Protein AF-A0A662UDZ6-F1 (afdb_monomer_lite)

Foldseek 3Di:
DAEPDLVLVLVLCVLVVNPVCNVVRDPPDDDDPVSVVSSVVVLVVVLVVCVDVVNLVVLLLVCLQVLVLQCVLLVVCCPDPLVVLLQLLLLLVLLQAFPDPDDPPPPPPQDPPVSLVSNLSSLVSVLVSLVVSVVYRDPSVSVSSSVSVNVPSVVLSVLSNLQSVVSDPPDPDDPPRDDDLLSSLVSLSSHDPLSNLVSNCVQLVHDSVVSVVLLVVLLVCCCPVVVDHSSDSCRVVSSSVSSCVVSVVPND

Radius of gyration: 21.38 Å; chains: 1; bounding box: 54×41×55 Å

pLDDT: mean 83.74, std 13.14, range [40.69, 98.06]

Sequence (252 aa):
MKFQSVEDKKYFLLELGRVDLLEKVTEEWEPGEELVELFIKRRKKLLQKLKDFRKSQIQKANWRRERWKYLRGIKRFHRSTAGKRFHRALGRFIATRTFRVGKAGERSRTLSTFEAAEVLKALTSAKTHAYIELEYYIPLNEELDYLLFLEELVPTVERVERWLISQTSLIPGNGEVKLEDDDFEFLIRLTETAALVKAFAEKSGKSVEEVERLWDKAKEIVRKEYRIDEDDPDFYRLVVGILKRMLKIEEE

Secondary structure (DSSP, 8-state):
-B-SSHHHHHHHHHHHT-GGGGGG--SS----HHHHHHHHHHHHHHHHHH--HHHHHHHHHHHHH-HHHHHGGGHHHHHSHHHHHHHHHHHHHHHHS--S---TT---PPPPHHHHHHHHHHHHHHHHHHHHHTTB---HHHHHHHHHHHHHHHHHHHHHHHHHHHHSTT-TT-------HHHHHHHHHHS-HHHHHHHHHHHHT--HHHHHHHHHHHHHHIIIII---TTSTTHHHHHHHHHHHHHT----

Structure (mmCIF, N/CA/C/O backbone):
data_AF-A0A662UDZ6-F1
#
_entry.id   AF-A0A662UDZ6-F1
#
loop_
_atom_site.group_PDB
_atom_site.id
_atom_site.type_symbol
_atom_site.label_atom_id
_atom_site.label_alt_id
_atom_site.label_comp_id
_atom_site.label_asym_id
_atom_site.label_entity_id
_atom_site.label_seq_id
_atom_site.pdbx_PDB_ins_code
_atom_site.Cartn_x
_atom_site.Cartn_y
_atom_site.Cartn_z
_atom_site.occupancy
_atom_site.B_iso_or_equiv
_atom_site.auth_seq_id
_atom_site.auth_comp_id
_atom_site.auth_asym_id
_atom_site.auth_atom_id
_atom_site.pdbx_PDB_model_num
ATOM 1 N N . MET A 1 1 ? 20.032 0.928 -13.242 1.00 88.81 1 MET A N 1
ATOM 2 C CA . MET A 1 1 ? 18.763 0.180 -13.389 1.00 88.81 1 MET A CA 1
ATOM 3 C C . MET A 1 1 ? 19.026 -1.251 -12.972 1.00 88.81 1 MET A C 1
ATOM 5 O O . MET A 1 1 ? 20.083 -1.755 -13.318 1.00 88.81 1 MET A O 1
ATOM 9 N N . LYS A 1 2 ? 18.132 -1.868 -12.201 1.00 91.00 2 LYS A N 1
ATOM 10 C CA . LYS A 1 2 ? 18.246 -3.263 -11.752 1.00 91.00 2 LYS A CA 1
ATOM 11 C C . LYS A 1 2 ? 17.314 -4.146 -12.576 1.00 91.00 2 LYS A C 1
ATOM 13 O O . LYS A 1 2 ? 16.230 -3.706 -12.937 1.00 91.00 2 LYS A O 1
ATOM 18 N N . PHE A 1 3 ? 17.690 -5.392 -12.828 1.00 92.06 3 PHE A N 1
ATOM 19 C CA . PHE A 1 3 ? 16.854 -6.356 -13.551 1.00 92.06 3 PHE A CA 1
ATOM 20 C C . PHE A 1 3 ? 16.528 -7.532 -12.632 1.00 92.06 3 PHE A C 1
ATOM 22 O O . PHE A 1 3 ? 17.390 -7.973 -11.873 1.00 92.06 3 PHE A O 1
ATOM 29 N N . GLN A 1 4 ? 15.286 -8.019 -12.649 1.00 88.06 4 GLN A N 1
ATOM 30 C CA . GLN A 1 4 ? 14.882 -9.167 -11.833 1.00 88.06 4 GLN A CA 1
ATOM 31 C C . GLN A 1 4 ? 15.127 -10.495 -12.552 1.00 88.06 4 GLN A C 1
ATOM 33 O O . GLN A 1 4 ? 15.203 -11.531 -11.892 1.00 88.06 4 GLN A O 1
ATOM 38 N N . SER A 1 5 ? 15.224 -10.473 -13.882 1.00 92.00 5 SER A N 1
ATOM 39 C CA . SER A 1 5 ? 15.382 -11.667 -14.707 1.00 92.00 5 SER A CA 1
ATOM 40 C C . SER A 1 5 ? 16.117 -11.385 -16.024 1.00 92.00 5 SER A C 1
ATOM 42 O O . SER A 1 5 ? 16.253 -10.239 -16.456 1.00 92.00 5 SER A O 1
ATOM 44 N N . VAL A 1 6 ? 16.560 -12.453 -16.696 1.00 93.88 6 VAL A N 1
ATOM 45 C CA . VAL A 1 6 ? 17.053 -12.399 -18.087 1.00 93.88 6 VAL A CA 1
ATOM 46 C C . VAL A 1 6 ? 15.960 -11.905 -19.042 1.00 93.88 6 VAL A C 1
ATOM 48 O O . VAL A 1 6 ? 16.250 -11.210 -20.014 1.00 93.88 6 V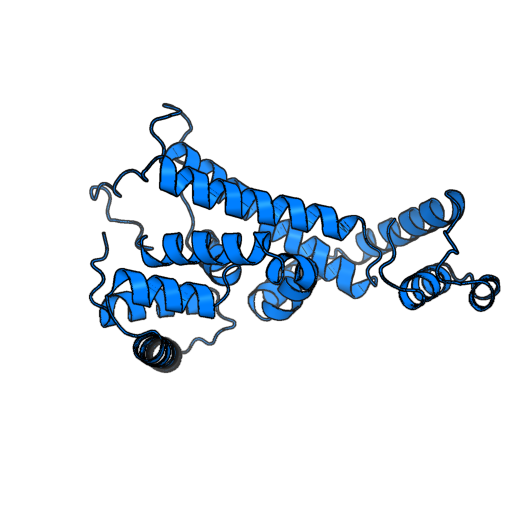AL A O 1
ATOM 51 N N . GLU A 1 7 ? 14.700 -12.225 -18.753 1.00 93.62 7 GLU A N 1
ATOM 52 C CA . GLU A 1 7 ? 13.545 -11.775 -19.530 1.00 93.62 7 GLU A CA 1
ATOM 53 C C . GLU A 1 7 ? 13.419 -10.242 -19.499 1.00 93.62 7 GLU A C 1
ATOM 55 O O . GLU A 1 7 ? 13.269 -9.611 -20.543 1.00 93.62 7 GLU A O 1
ATOM 60 N N . ASP A 1 8 ? 13.585 -9.622 -18.326 1.00 92.38 8 ASP A N 1
ATOM 61 C CA . ASP A 1 8 ? 13.553 -8.161 -18.160 1.00 92.38 8 ASP A CA 1
ATOM 62 C C . ASP A 1 8 ? 14.634 -7.480 -19.004 1.00 92.38 8 ASP A C 1
ATOM 64 O O . ASP A 1 8 ? 14.383 -6.469 -19.661 1.00 92.38 8 ASP A O 1
ATOM 68 N N . LYS A 1 9 ? 15.840 -8.064 -19.021 1.00 94.69 9 LYS A N 1
ATOM 69 C CA . LYS A 1 9 ? 16.974 -7.588 -19.828 1.00 94.69 9 LYS A CA 1
ATOM 70 C C . LYS A 1 9 ? 16.640 -7.650 -21.324 1.00 94.69 9 LYS A C 1
ATOM 72 O O . LYS A 1 9 ? 16.927 -6.709 -22.065 1.00 94.69 9 LYS A O 1
ATOM 77 N N . LYS A 1 10 ? 15.972 -8.718 -21.773 1.00 94.00 10 LYS A N 1
ATOM 78 C CA . LYS A 1 10 ? 15.492 -8.850 -23.159 1.00 94.00 10 LYS A CA 1
ATOM 79 C C . LYS A 1 10 ? 14.397 -7.835 -23.485 1.00 94.00 10 LYS A C 1
ATOM 81 O O . LYS A 1 10 ? 14.477 -7.189 -24.527 1.00 94.00 10 LYS A O 1
ATOM 86 N N . TYR A 1 11 ? 13.416 -7.636 -22.603 1.00 92.56 11 TYR A N 1
ATOM 87 C CA . TYR A 1 11 ? 12.378 -6.621 -22.800 1.00 92.56 11 TYR A CA 1
ATOM 88 C C . TYR A 1 11 ? 12.958 -5.207 -22.873 1.00 92.56 11 TYR A C 1
ATOM 90 O O . TYR A 1 11 ? 12.584 -4.446 -23.761 1.00 92.56 11 TYR A O 1
ATOM 98 N N . PHE A 1 12 ? 13.929 -4.884 -22.020 1.00 94.56 12 PHE A N 1
ATOM 99 C CA . PHE A 1 12 ? 14.667 -3.624 -22.079 1.00 94.56 12 PHE A CA 1
ATOM 100 C C . PHE A 1 12 ? 15.307 -3.389 -23.457 1.00 94.56 12 PHE A C 1
ATOM 102 O O . PHE A 1 12 ? 15.163 -2.312 -24.042 1.00 94.56 12 PHE A O 1
ATOM 109 N N . LEU A 1 13 ? 15.964 -4.409 -24.019 1.00 94.88 13 LEU A N 1
ATOM 110 C CA . LEU A 1 13 ? 16.555 -4.325 -25.358 1.00 94.88 13 LEU A CA 1
ATOM 111 C C . LEU A 1 13 ? 15.501 -4.211 -26.464 1.00 94.88 13 LEU A C 1
ATOM 113 O O . LEU A 1 13 ? 15.690 -3.433 -27.402 1.00 94.88 13 LEU A O 1
ATOM 117 N N . LEU A 1 14 ? 14.381 -4.928 -26.350 1.00 93.00 14 LEU A N 1
ATOM 118 C CA . LEU A 1 14 ? 13.251 -4.807 -27.274 1.00 93.00 14 LEU A CA 1
ATOM 119 C C . LEU A 1 14 ? 12.667 -3.390 -27.264 1.00 93.00 14 LEU A C 1
ATOM 121 O O . LEU A 1 14 ? 12.453 -2.811 -28.329 1.00 93.00 14 LEU A O 1
ATOM 125 N N . GLU A 1 15 ? 12.481 -2.788 -26.086 1.00 91.31 15 GLU A N 1
ATOM 126 C CA . GLU A 1 15 ? 12.007 -1.404 -25.954 1.00 91.31 15 GLU A CA 1
ATOM 127 C C . GLU A 1 15 ? 12.978 -0.395 -26.585 1.00 91.31 15 GLU A C 1
ATOM 129 O O . GLU A 1 15 ? 12.553 0.620 -27.147 1.00 91.31 15 GLU A O 1
ATOM 134 N N . LEU A 1 16 ? 14.280 -0.684 -26.551 1.00 92.56 16 LEU A N 1
ATOM 135 C CA . LEU A 1 16 ? 15.304 0.099 -27.240 1.00 92.56 16 LEU A CA 1
ATOM 136 C C . LEU A 1 16 ? 15.370 -0.160 -28.751 1.00 92.56 16 LEU A C 1
ATOM 138 O O . LEU A 1 16 ? 15.948 0.656 -29.468 1.00 92.56 16 LEU A O 1
ATOM 142 N N . GLY A 1 17 ? 14.757 -1.233 -29.255 1.00 93.12 17 GLY A N 1
ATOM 143 C CA . GLY A 1 17 ? 14.906 -1.685 -30.642 1.00 93.12 17 GLY A CA 1
ATOM 144 C C . GLY A 1 17 ? 16.254 -2.360 -30.923 1.00 93.12 17 GLY A C 1
ATOM 145 O O . GLY A 1 17 ? 16.664 -2.443 -32.077 1.00 93.12 17 GLY A O 1
ATOM 146 N N . ARG A 1 18 ? 16.954 -2.832 -29.885 1.00 94.94 18 ARG A N 1
ATOM 147 C CA . ARG A 1 18 ? 18.265 -3.499 -29.962 1.00 94.94 18 ARG A CA 1
ATOM 148 C C . ARG A 1 18 ? 18.120 -5.016 -30.053 1.00 94.94 18 ARG A C 1
ATOM 150 O O . ARG A 1 18 ? 18.611 -5.765 -29.210 1.00 94.94 18 ARG A O 1
ATOM 157 N N . VAL A 1 19 ? 17.411 -5.461 -31.091 1.00 96.00 19 VAL A N 1
ATOM 158 C CA . VAL A 1 19 ? 17.160 -6.889 -31.370 1.00 96.00 19 VAL A CA 1
ATOM 159 C C . VAL A 1 19 ? 18.475 -7.647 -31.607 1.00 96.00 19 VAL A C 1
ATOM 161 O O . VAL A 1 19 ? 18.597 -8.810 -31.238 1.00 96.00 19 VAL A O 1
ATOM 164 N N . ASP A 1 20 ? 19.490 -6.949 -32.125 1.00 96.75 20 ASP A N 1
ATOM 165 C CA . ASP A 1 20 ? 20.851 -7.439 -32.374 1.00 96.75 20 ASP A CA 1
ATOM 166 C C . ASP A 1 20 ? 21.590 -7.930 -31.118 1.00 96.75 20 ASP A C 1
ATOM 168 O O . ASP A 1 20 ? 22.571 -8.669 -31.217 1.00 96.75 20 ASP A O 1
ATOM 172 N N . LEU A 1 21 ? 21.141 -7.516 -29.932 1.00 95.56 21 LEU A N 1
ATOM 173 C CA . LEU A 1 21 ? 21.766 -7.870 -28.660 1.00 95.56 21 LEU A CA 1
ATOM 174 C C . LEU A 1 21 ? 21.037 -8.995 -27.912 1.00 95.56 21 LEU A C 1
ATOM 176 O O . LEU A 1 21 ? 21.570 -9.484 -26.920 1.00 95.56 21 LEU A O 1
ATOM 180 N N . LEU A 1 22 ? 19.857 -9.435 -28.367 1.00 95.38 22 LEU A N 1
ATOM 181 C CA . LEU A 1 22 ? 19.000 -10.357 -27.604 1.00 95.38 22 LEU A CA 1
ATOM 182 C C . LEU A 1 22 ? 19.636 -11.724 -27.347 1.00 95.38 22 LEU A C 1
ATOM 184 O O . LEU A 1 22 ? 19.473 -12.278 -26.261 1.00 95.38 22 LEU A O 1
ATOM 188 N N . GLU A 1 23 ? 20.371 -12.255 -28.322 1.00 95.62 23 GLU A N 1
ATOM 189 C CA . GLU A 1 23 ? 21.043 -13.556 -28.205 1.00 95.62 23 GLU A CA 1
ATOM 190 C C . GLU A 1 23 ? 22.234 -13.520 -27.237 1.00 95.62 23 GLU A C 1
ATOM 192 O O . GLU A 1 23 ? 22.664 -14.557 -26.743 1.00 95.62 23 GLU A O 1
ATOM 197 N N . LYS A 1 24 ? 22.752 -12.323 -26.935 1.00 94.56 24 LYS A N 1
ATOM 198 C CA . LYS A 1 24 ? 23.907 -12.119 -26.049 1.00 94.56 24 LYS A CA 1
ATOM 199 C C . LYS A 1 24 ? 23.511 -11.928 -24.584 1.00 94.56 24 LYS A C 1
ATOM 201 O O . LYS A 1 24 ? 24.389 -11.812 -23.733 1.00 94.56 24 LYS A O 1
ATOM 206 N N . VAL A 1 25 ? 22.213 -11.851 -24.285 1.00 96.12 25 VAL A N 1
ATOM 207 C CA . VAL A 1 25 ? 21.729 -11.608 -22.924 1.00 96.12 25 VAL A CA 1
ATOM 208 C C . VAL A 1 25 ? 21.826 -12.883 -22.096 1.00 96.12 25 VAL A C 1
ATOM 210 O O . VAL A 1 25 ? 21.121 -13.861 -22.346 1.00 96.12 25 VAL A O 1
ATOM 213 N N . THR A 1 26 ? 22.651 -12.826 -21.058 1.00 96.38 26 THR A N 1
ATOM 214 C CA . THR A 1 26 ? 22.788 -13.853 -20.021 1.00 96.38 26 THR A CA 1
ATOM 215 C C . THR A 1 26 ? 22.410 -13.281 -18.651 1.00 96.38 26 THR A C 1
ATOM 217 O O . THR A 1 26 ? 22.058 -12.105 -18.528 1.00 96.38 26 THR A O 1
ATOM 220 N N . GLU A 1 27 ? 22.476 -14.102 -17.600 1.00 93.75 27 GLU A N 1
ATOM 221 C CA . GLU A 1 27 ? 22.262 -13.638 -16.221 1.00 93.75 27 GLU A CA 1
ATOM 222 C C . GLU A 1 27 ? 23.274 -12.560 -15.804 1.00 93.75 27 GLU A C 1
ATOM 224 O O . GLU A 1 27 ? 22.894 -11.606 -15.129 1.00 93.75 27 GLU A O 1
ATOM 229 N N . GLU A 1 28 ? 24.520 -12.655 -16.276 1.00 95.69 28 GLU A N 1
ATOM 230 C CA . GLU A 1 28 ? 25.624 -11.734 -15.958 1.00 95.69 28 GLU A CA 1
ATOM 231 C C . GLU A 1 28 ? 25.678 -10.501 -16.871 1.00 95.69 28 GLU A C 1
ATOM 233 O O . GLU A 1 28 ? 26.400 -9.547 -16.591 1.00 95.69 28 GLU A O 1
ATOM 238 N N . TRP A 1 29 ? 24.930 -10.505 -17.977 1.00 96.38 29 TRP A N 1
ATOM 239 C CA . TRP A 1 29 ? 24.932 -9.391 -18.919 1.00 96.38 29 TRP A CA 1
ATOM 240 C C . TRP A 1 29 ? 24.340 -8.135 -18.276 1.00 96.38 29 TRP A C 1
ATOM 242 O O . TRP A 1 29 ? 23.196 -8.162 -17.834 1.00 96.38 29 TRP A O 1
ATOM 252 N N . GLU A 1 30 ? 25.060 -7.018 -18.284 1.00 95.06 30 GLU A N 1
ATOM 253 C CA . GLU A 1 30 ? 24.553 -5.725 -17.818 1.00 95.06 30 GLU A CA 1
ATOM 254 C C . GLU A 1 30 ? 24.617 -4.692 -18.954 1.00 95.06 30 GLU A C 1
ATOM 256 O O . GLU A 1 30 ? 25.598 -4.660 -19.708 1.00 95.06 30 GLU A O 1
ATOM 261 N N . PRO A 1 31 ? 23.587 -3.840 -19.120 1.00 94.50 31 PRO A N 1
ATOM 262 C CA . PRO A 1 31 ? 23.624 -2.793 -20.127 1.00 94.50 31 PRO A CA 1
ATOM 263 C C . PRO A 1 31 ? 24.676 -1.743 -19.759 1.00 94.50 31 PRO A C 1
ATOM 265 O O . PRO A 1 31 ? 24.742 -1.282 -18.621 1.00 94.50 31 PRO A O 1
ATOM 268 N N . GLY A 1 32 ? 25.459 -1.311 -20.749 1.00 95.00 32 GLY A N 1
ATOM 269 C CA . GLY A 1 32 ? 26.337 -0.153 -20.590 1.00 95.00 32 GLY A CA 1
ATOM 270 C C . GLY A 1 32 ? 25.548 1.123 -20.278 1.00 95.00 32 GLY A C 1
ATOM 271 O O . GLY A 1 32 ? 24.368 1.240 -20.623 1.00 95.00 32 GLY A O 1
ATOM 272 N N . GLU A 1 33 ? 26.217 2.097 -19.660 1.00 94.19 33 GLU A N 1
ATOM 273 C CA . GLU A 1 33 ? 25.619 3.370 -19.231 1.00 94.19 33 GLU A CA 1
ATOM 274 C C . GLU A 1 33 ? 24.880 4.083 -20.375 1.00 94.19 33 GLU A C 1
ATOM 276 O O . GLU A 1 33 ? 23.727 4.479 -20.213 1.00 94.19 33 GLU A O 1
ATOM 281 N N . GLU A 1 34 ? 25.464 4.106 -21.575 1.00 94.75 34 GLU A N 1
ATOM 282 C CA . GLU A 1 34 ? 24.856 4.700 -22.773 1.00 94.75 34 GLU A CA 1
ATOM 283 C C . GLU A 1 34 ? 23.489 4.091 -23.135 1.00 94.75 34 GLU A C 1
ATOM 285 O O . GLU A 1 34 ? 22.558 4.805 -23.519 1.00 94.75 34 GLU A O 1
ATOM 290 N N . LEU A 1 35 ? 23.333 2.766 -23.005 1.00 93.88 35 LEU A N 1
ATOM 291 C CA . LEU A 1 35 ? 22.062 2.090 -23.289 1.00 93.88 35 LEU A CA 1
ATOM 292 C C . LEU A 1 35 ? 21.005 2.464 -22.251 1.00 93.88 35 LEU A C 1
ATOM 294 O O . LEU A 1 35 ? 19.844 2.687 -22.603 1.00 93.88 35 LEU A O 1
ATOM 298 N N . VAL A 1 36 ? 21.404 2.555 -20.980 1.00 92.75 36 VAL A N 1
ATOM 299 C CA . VAL A 1 36 ? 20.521 2.956 -19.880 1.00 92.75 36 VAL A CA 1
ATOM 300 C C . VAL A 1 36 ? 20.074 4.408 -20.054 1.00 92.75 36 VAL A C 1
ATOM 302 O O . VAL A 1 36 ? 18.883 4.700 -19.941 1.00 92.75 36 VAL A O 1
ATOM 305 N N . GLU A 1 37 ? 20.984 5.319 -20.394 1.00 91.75 37 GLU A N 1
ATOM 306 C CA . GLU A 1 37 ? 20.647 6.719 -20.659 1.00 91.75 37 GLU A CA 1
ATOM 307 C C . GLU A 1 37 ? 19.700 6.872 -21.851 1.00 91.75 37 GLU A C 1
ATOM 309 O O . GLU A 1 37 ? 18.694 7.591 -21.769 1.00 91.75 37 GLU A O 1
ATOM 314 N N . LEU A 1 38 ? 19.979 6.166 -22.953 1.00 91.94 38 LEU A N 1
ATOM 315 C CA . LEU A 1 38 ? 19.126 6.163 -24.138 1.00 91.94 38 LEU A CA 1
ATOM 316 C C . LEU A 1 38 ? 17.717 5.670 -23.800 1.00 91.94 38 LEU A C 1
ATOM 318 O O . LEU A 1 38 ? 16.726 6.279 -24.223 1.00 91.94 38 LEU A O 1
ATOM 322 N N . PHE A 1 39 ? 17.628 4.604 -23.004 1.00 93.00 39 PHE A N 1
ATOM 323 C CA . PHE A 1 39 ? 16.370 4.054 -22.524 1.00 93.00 39 PHE A CA 1
ATOM 324 C C . PHE A 1 39 ? 15.604 5.079 -21.692 1.00 93.00 39 PHE A C 1
ATOM 326 O O . PHE A 1 39 ? 14.475 5.425 -22.043 1.00 93.00 39 PHE A O 1
ATOM 333 N N . ILE A 1 40 ? 16.231 5.646 -20.656 1.00 89.12 40 ILE A N 1
ATOM 334 C CA . ILE A 1 40 ? 15.609 6.648 -19.779 1.00 89.12 40 ILE A CA 1
ATOM 335 C C . ILE A 1 40 ? 15.116 7.844 -20.600 1.00 89.12 40 ILE A C 1
ATOM 337 O O . ILE A 1 40 ? 13.995 8.322 -20.406 1.00 89.12 40 ILE A O 1
ATOM 341 N N . LYS A 1 41 ? 15.917 8.324 -21.557 1.00 90.25 41 LYS A N 1
ATOM 342 C CA . LYS A 1 41 ? 15.559 9.449 -22.430 1.00 90.25 41 LYS A CA 1
ATOM 343 C C . LYS A 1 41 ? 14.356 9.129 -23.317 1.00 90.25 41 LYS A C 1
ATOM 345 O O . LYS A 1 41 ? 13.455 9.963 -23.443 1.00 90.25 41 LYS A O 1
ATOM 350 N N . ARG A 1 42 ? 14.323 7.945 -23.939 1.00 88.94 42 ARG A N 1
ATOM 351 C CA . ARG A 1 42 ? 13.189 7.487 -24.761 1.00 88.94 42 ARG A CA 1
ATOM 352 C C . ARG A 1 42 ? 11.929 7.348 -23.910 1.00 88.94 42 ARG A C 1
ATOM 354 O O . ARG A 1 42 ? 10.867 7.830 -24.300 1.00 88.94 42 ARG A O 1
ATOM 361 N N . ARG A 1 43 ? 12.071 6.764 -22.724 1.00 86.69 43 ARG A N 1
ATOM 362 C CA . ARG A 1 43 ? 10.974 6.463 -21.810 1.00 86.69 43 ARG A CA 1
ATOM 363 C C . ARG A 1 43 ? 10.351 7.712 -21.199 1.00 86.69 43 ARG A C 1
ATOM 365 O O . ARG A 1 43 ? 9.139 7.875 -21.279 1.00 86.69 43 ARG A O 1
ATOM 372 N N . LYS A 1 44 ? 11.160 8.673 -20.737 1.00 86.25 44 LYS A N 1
ATOM 373 C CA . LYS A 1 44 ? 10.677 9.986 -20.264 1.00 86.25 44 LYS A CA 1
ATOM 374 C C . LYS A 1 44 ? 9.809 10.694 -21.306 1.00 86.25 44 LYS A C 1
ATOM 376 O O . LYS A 1 44 ? 8.753 11.218 -20.965 1.00 86.25 44 LYS A O 1
ATOM 381 N N . LYS A 1 45 ? 10.212 10.667 -22.583 1.00 86.19 45 LYS A N 1
ATOM 382 C CA . LYS A 1 45 ? 9.419 11.252 -23.680 1.00 86.19 45 LYS A CA 1
ATOM 383 C C . LYS A 1 45 ? 8.075 10.546 -23.871 1.00 86.19 45 LYS A C 1
ATOM 385 O O . LYS A 1 45 ? 7.086 11.209 -24.166 1.00 86.19 45 LYS A O 1
ATOM 390 N N . LEU A 1 46 ? 8.033 9.220 -23.739 1.00 83.19 46 LEU A N 1
ATOM 391 C CA . LEU A 1 46 ? 6.791 8.448 -23.842 1.00 83.19 46 LEU A CA 1
ATOM 392 C C . LEU A 1 46 ? 5.871 8.717 -22.651 1.00 83.19 46 LEU A C 1
ATOM 394 O O . LEU A 1 46 ? 4.704 9.033 -22.857 1.00 83.19 46 LEU A O 1
ATOM 398 N N . LEU A 1 47 ? 6.401 8.679 -21.427 1.00 79.31 47 LEU A N 1
ATOM 399 C CA . LEU A 1 47 ? 5.643 8.956 -20.207 1.00 79.31 47 LEU A CA 1
ATOM 400 C C . LEU A 1 47 ? 5.025 10.356 -20.224 1.00 79.31 47 LEU A C 1
ATOM 402 O O . LEU A 1 47 ? 3.843 10.497 -19.935 1.00 79.31 47 LEU A O 1
ATOM 406 N N . GLN A 1 48 ? 5.776 11.379 -20.643 1.00 78.19 48 GLN A N 1
ATOM 407 C CA . GLN A 1 48 ? 5.242 12.738 -20.795 1.00 78.19 48 GLN A CA 1
ATOM 408 C C . GLN A 1 48 ? 4.047 12.798 -21.754 1.00 78.19 48 GLN A C 1
ATOM 410 O O . GLN A 1 48 ? 3.090 13.516 -21.488 1.00 78.19 48 GLN A O 1
ATOM 415 N N . LYS A 1 49 ? 4.075 12.027 -22.848 1.00 77.38 49 LYS A N 1
ATOM 416 C CA . LYS A 1 49 ? 2.956 11.941 -23.801 1.00 77.38 49 LYS A CA 1
ATOM 417 C C . LYS A 1 49 ? 1.777 11.132 -23.259 1.00 77.38 49 LYS A C 1
ATOM 419 O O . LYS A 1 49 ? 0.638 11.400 -23.627 1.00 77.38 49 LYS A O 1
ATOM 424 N N . LEU A 1 50 ? 2.048 10.120 -22.437 1.00 72.44 50 LEU A N 1
ATOM 425 C CA . LEU A 1 50 ? 1.032 9.238 -21.861 1.00 72.44 50 LEU A CA 1
ATOM 426 C C . LEU A 1 50 ? 0.338 9.845 -20.638 1.00 72.44 50 LEU A C 1
ATOM 428 O O . LEU A 1 50 ? -0.811 9.490 -20.376 1.00 72.44 50 LEU A O 1
ATOM 432 N N . LYS A 1 51 ? 0.988 10.786 -19.941 1.00 66.94 51 LYS A N 1
ATOM 433 C CA . LYS A 1 51 ? 0.451 11.548 -18.802 1.00 66.94 51 LYS A CA 1
ATOM 434 C C . LYS A 1 51 ? -0.572 12.611 -19.236 1.00 66.94 51 LYS A C 1
ATOM 436 O O . LYS A 1 51 ? -0.505 13.773 -18.849 1.00 66.94 51 LYS A O 1
ATOM 441 N N . ASP A 1 52 ? -1.528 12.206 -20.060 1.00 77.69 52 ASP A N 1
ATOM 442 C CA . ASP A 1 52 ? -2.742 12.967 -20.332 1.00 77.69 52 ASP A CA 1
ATOM 443 C C . ASP A 1 52 ? -3.532 13.094 -19.020 1.00 77.69 52 ASP A C 1
ATOM 445 O O . ASP A 1 52 ? -3.790 12.089 -18.354 1.00 77.69 52 ASP A O 1
ATOM 449 N N . PHE A 1 53 ? -3.909 14.319 -18.637 1.00 72.44 53 PHE A N 1
ATOM 450 C CA . PHE A 1 53 ? -4.663 14.591 -17.411 1.00 72.44 53 PHE A CA 1
ATOM 451 C C . PHE A 1 53 ? -5.901 13.698 -17.298 1.00 72.44 53 PHE A C 1
ATOM 453 O O . PHE A 1 53 ? -6.158 13.127 -16.240 1.00 72.44 53 PHE A O 1
ATOM 460 N N . ARG A 1 54 ? -6.640 13.502 -18.398 1.00 74.00 54 ARG A N 1
ATOM 461 C CA . ARG A 1 54 ? -7.855 12.681 -18.387 1.00 74.00 54 ARG A CA 1
ATOM 462 C C . ARG A 1 54 ? -7.536 11.206 -18.155 1.00 74.00 54 ARG A C 1
ATOM 464 O O . ARG A 1 54 ? -8.262 10.540 -17.421 1.00 74.00 54 ARG A O 1
ATOM 471 N N . LYS A 1 55 ? -6.438 10.705 -18.729 1.00 67.06 55 LYS A N 1
ATOM 472 C CA . LYS A 1 55 ? -5.958 9.341 -18.471 1.00 67.06 55 LYS A CA 1
ATOM 473 C C . LYS A 1 55 ? -5.469 9.191 -17.039 1.00 67.06 55 LYS A C 1
ATOM 475 O O . LYS A 1 55 ? -5.861 8.230 -16.401 1.00 67.06 55 LYS A O 1
ATOM 480 N N . SER A 1 56 ? -4.728 10.163 -16.507 1.00 67.56 56 SER A N 1
ATOM 481 C CA . SER A 1 56 ? -4.309 10.179 -15.101 1.00 67.56 56 SER A CA 1
ATOM 482 C C . SER A 1 56 ? -5.517 10.117 -14.160 1.00 67.56 56 SER A C 1
ATOM 484 O O . SER A 1 56 ? -5.524 9.293 -13.256 1.00 67.56 56 SER A O 1
ATOM 486 N N . GLN A 1 57 ? -6.587 10.881 -14.413 1.00 74.12 57 GLN A N 1
ATOM 487 C CA . GLN A 1 57 ? -7.817 10.813 -13.609 1.00 74.12 57 GLN A CA 1
ATOM 488 C C . GLN A 1 57 ? -8.533 9.457 -13.719 1.00 74.12 57 GLN A C 1
ATOM 490 O O . GLN A 1 57 ? -8.917 8.879 -12.705 1.00 74.12 57 GLN A O 1
ATOM 495 N N . ILE A 1 58 ? -8.678 8.910 -14.932 1.00 73.69 58 ILE A N 1
ATOM 496 C CA . ILE A 1 58 ? -9.279 7.579 -15.144 1.00 73.69 58 ILE A CA 1
ATOM 497 C C . ILE A 1 58 ? -8.451 6.496 -14.456 1.00 73.69 58 ILE A C 1
ATOM 499 O O . ILE A 1 58 ? -8.994 5.574 -13.865 1.00 73.69 58 ILE A O 1
ATOM 503 N N . GLN A 1 59 ? -7.133 6.605 -14.520 1.00 63.69 59 GLN A N 1
ATOM 504 C CA . GLN A 1 59 ? -6.213 5.607 -14.006 1.00 63.69 59 GLN A CA 1
ATOM 505 C C . GLN A 1 59 ? -6.056 5.732 -12.482 1.00 63.69 59 GLN A C 1
ATOM 507 O O . GLN A 1 59 ? -5.932 4.716 -11.813 1.00 63.69 59 GLN A O 1
ATOM 512 N N . LYS A 1 60 ? -6.224 6.932 -11.905 1.00 65.12 60 LYS A N 1
ATOM 513 C CA . LYS A 1 60 ? -6.473 7.136 -10.466 1.00 65.12 60 LYS A CA 1
ATOM 514 C C . LYS A 1 60 ? -7.786 6.498 -10.018 1.00 65.12 60 LYS A C 1
ATOM 516 O O . LYS A 1 60 ? -7.816 5.821 -8.996 1.00 65.12 60 LYS A O 1
ATOM 521 N N . ALA A 1 61 ? -8.861 6.657 -10.790 1.00 69.25 61 ALA A N 1
ATOM 522 C CA . ALA A 1 61 ? -10.111 5.956 -10.513 1.00 69.25 61 ALA A CA 1
ATOM 523 C C . ALA A 1 61 ? -9.917 4.432 -10.606 1.00 69.25 61 ALA A C 1
ATOM 525 O O . ALA A 1 61 ? -10.309 3.716 -9.693 1.00 69.25 61 ALA A O 1
ATOM 526 N N . ASN A 1 62 ? -9.227 3.932 -11.634 1.00 65.69 62 ASN A N 1
ATOM 527 C CA . ASN A 1 62 ? -8.894 2.512 -11.767 1.00 65.69 62 ASN A CA 1
ATOM 528 C C . ASN A 1 62 ? -7.980 2.021 -10.644 1.00 65.69 62 ASN A C 1
ATOM 530 O O . ASN A 1 62 ? -8.126 0.885 -10.222 1.00 65.69 62 ASN A O 1
ATOM 534 N N . TRP A 1 63 ? -7.085 2.857 -10.118 1.00 63.44 63 TRP A N 1
ATOM 535 C CA . TRP A 1 63 ? -6.295 2.532 -8.934 1.00 63.44 63 TRP A CA 1
ATOM 536 C C . TRP A 1 63 ? -7.178 2.275 -7.722 1.00 63.44 63 TRP A C 1
ATOM 538 O O . TRP A 1 63 ? -7.005 1.261 -7.042 1.00 63.44 63 TRP A O 1
ATOM 548 N N . ARG A 1 64 ? -8.165 3.152 -7.497 1.00 61.84 64 ARG A N 1
ATOM 549 C CA . ARG A 1 64 ? -9.143 2.974 -6.419 1.00 61.84 64 ARG A CA 1
ATOM 550 C C . ARG A 1 64 ? -9.857 1.630 -6.573 1.00 61.84 64 ARG A C 1
ATOM 552 O O . ARG A 1 64 ? -9.954 0.903 -5.592 1.00 61.84 64 ARG A O 1
ATOM 559 N N . ARG A 1 65 ? -10.243 1.259 -7.797 1.00 63.38 65 ARG A N 1
ATOM 560 C CA . ARG A 1 65 ? -10.942 -0.001 -8.117 1.00 63.38 65 ARG A CA 1
ATOM 561 C C . ARG A 1 65 ? -10.054 -1.247 -8.032 1.00 63.38 65 ARG A C 1
ATOM 563 O O . ARG A 1 65 ? -10.391 -2.250 -7.419 1.00 63.38 65 ARG A O 1
ATOM 570 N N . GLU A 1 66 ? -8.852 -1.189 -8.588 1.00 64.50 66 GLU A N 1
ATOM 571 C CA . GLU A 1 66 ? -8.016 -2.360 -8.864 1.00 64.50 66 GLU A CA 1
ATOM 572 C C . GLU A 1 66 ? -6.800 -2.456 -7.928 1.00 64.50 66 GLU A C 1
ATOM 574 O O . GLU A 1 66 ? -5.694 -2.813 -8.337 1.00 64.50 66 GLU A O 1
ATOM 579 N N . ARG A 1 67 ? -7.007 -2.175 -6.637 1.00 59.09 67 ARG A N 1
ATOM 580 C CA . ARG A 1 67 ? -6.012 -2.145 -5.544 1.00 59.09 67 ARG A CA 1
ATOM 581 C C . ARG A 1 67 ? -4.940 -3.241 -5.610 1.00 59.09 67 ARG A C 1
ATOM 583 O O . ARG A 1 67 ? -3.742 -2.969 -5.491 1.00 59.09 67 ARG A O 1
ATOM 590 N N . TRP A 1 68 ? -5.346 -4.500 -5.780 1.00 56.44 68 TRP A N 1
ATOM 591 C CA . TRP A 1 68 ? -4.417 -5.638 -5.820 1.00 56.44 68 TRP A CA 1
ATOM 592 C C . TRP A 1 68 ? -3.425 -5.522 -6.970 1.00 56.44 68 TRP A C 1
ATOM 594 O O . TRP A 1 68 ? -2.302 -6.005 -6.842 1.00 56.44 68 TRP A O 1
ATOM 604 N N . LYS A 1 69 ? -3.804 -4.858 -8.071 1.00 54.31 69 LYS A N 1
ATOM 605 C CA . LYS A 1 69 ? -2.928 -4.656 -9.220 1.00 54.31 69 LYS A CA 1
ATOM 606 C C . LYS A 1 69 ? -1.747 -3.755 -8.896 1.00 54.31 69 LYS A C 1
ATOM 608 O O . LYS A 1 69 ? -0.692 -3.993 -9.466 1.00 54.31 69 LYS A O 1
ATOM 613 N N . TYR A 1 70 ? -1.898 -2.828 -7.954 1.00 54.25 70 TYR A N 1
ATOM 614 C CA . TYR A 1 70 ? -0.861 -1.874 -7.556 1.00 54.25 70 TYR A CA 1
ATOM 615 C C . TYR A 1 70 ? -0.052 -2.355 -6.352 1.00 54.25 70 TYR A C 1
ATOM 617 O O . TYR A 1 70 ? 1.162 -2.174 -6.323 1.00 54.25 70 TYR A O 1
ATOM 625 N N . LEU A 1 71 ? -0.664 -3.123 -5.439 1.00 58.53 71 LEU A N 1
ATOM 626 C CA . LEU A 1 71 ? 0.092 -3.915 -4.456 1.00 58.53 71 LEU A CA 1
ATOM 627 C C . LEU A 1 71 ? 1.003 -4.958 -5.138 1.00 58.53 71 LEU A C 1
ATOM 629 O O . LEU A 1 71 ? 1.974 -5.413 -4.529 1.00 58.53 71 LEU A O 1
ATOM 633 N N . ARG A 1 72 ? 0.758 -5.317 -6.417 1.00 59.16 72 ARG A N 1
ATOM 634 C CA . ARG A 1 72 ? 1.737 -6.088 -7.211 1.00 59.16 72 ARG A CA 1
ATOM 635 C C . ARG A 1 72 ? 3.070 -5.350 -7.356 1.00 59.16 72 ARG A C 1
ATOM 637 O O . ARG A 1 72 ? 4.099 -6.015 -7.277 1.00 59.16 72 ARG A O 1
ATOM 644 N N . GLY A 1 73 ? 3.055 -4.023 -7.483 1.00 57.59 73 GLY A N 1
ATOM 645 C CA . GLY A 1 73 ? 4.256 -3.191 -7.616 1.00 57.59 73 GLY A CA 1
ATOM 646 C C . GLY A 1 73 ? 5.109 -3.110 -6.346 1.00 57.59 73 GLY A C 1
ATOM 647 O O . GLY A 1 73 ? 6.222 -2.626 -6.385 1.00 57.59 73 GLY A O 1
ATOM 648 N N . ILE A 1 74 ? 4.626 -3.597 -5.203 1.00 69.31 74 ILE A N 1
ATOM 649 C CA . ILE A 1 74 ? 5.432 -3.773 -3.981 1.00 69.31 74 ILE A CA 1
ATOM 650 C C . ILE A 1 74 ? 5.227 -5.181 -3.400 1.00 69.31 74 ILE A C 1
ATOM 652 O O . ILE A 1 74 ? 5.347 -5.429 -2.198 1.00 69.31 74 ILE A O 1
ATOM 656 N N . LYS A 1 75 ? 4.933 -6.162 -4.265 1.00 70.06 75 LYS A N 1
ATOM 657 C CA . LYS A 1 75 ? 4.608 -7.547 -3.877 1.00 70.06 75 LYS A CA 1
ATOM 658 C C . LYS A 1 75 ? 5.708 -8.196 -3.046 1.00 70.06 75 LYS A C 1
ATOM 660 O O . LYS A 1 75 ? 5.424 -8.950 -2.113 1.00 70.06 75 LYS A O 1
ATOM 665 N N . ARG A 1 76 ? 6.969 -7.913 -3.386 1.00 71.69 76 ARG A N 1
ATOM 666 C CA . ARG A 1 76 ? 8.139 -8.395 -2.638 1.00 71.69 76 ARG A CA 1
ATOM 667 C C . ARG A 1 76 ? 8.167 -7.795 -1.233 1.00 71.69 76 ARG A C 1
ATOM 669 O O . ARG A 1 76 ? 8.351 -8.536 -0.267 1.00 71.69 76 ARG A O 1
ATOM 676 N N . PHE A 1 77 ? 7.900 -6.494 -1.111 1.00 80.38 77 PHE A N 1
ATOM 677 C CA . PHE A 1 77 ? 7.807 -5.820 0.181 1.00 80.38 77 PHE A CA 1
ATOM 678 C C . PHE A 1 77 ? 6.720 -6.442 1.057 1.00 80.38 77 PHE A C 1
ATOM 680 O O . PHE A 1 77 ? 7.041 -6.855 2.168 1.00 80.38 77 PHE A O 1
ATOM 687 N N . HIS A 1 78 ? 5.494 -6.628 0.563 1.00 80.62 78 HIS A N 1
ATOM 688 C CA . HIS A 1 78 ? 4.402 -7.217 1.354 1.00 80.62 78 HIS A CA 1
ATOM 689 C C . HIS A 1 78 ? 4.725 -8.612 1.907 1.00 80.62 78 HIS A C 1
ATOM 691 O O . HIS A 1 78 ? 4.400 -8.928 3.050 1.00 80.62 78 HIS A O 1
ATOM 697 N N . ARG A 1 79 ? 5.435 -9.434 1.124 1.00 82.56 79 ARG A N 1
ATOM 698 C CA . ARG A 1 79 ? 5.862 -10.779 1.543 1.00 82.56 79 ARG A CA 1
ATOM 699 C C . ARG A 1 79 ? 7.027 -10.768 2.534 1.00 82.56 79 ARG A C 1
ATOM 701 O O . ARG A 1 79 ? 7.201 -11.741 3.273 1.00 82.56 79 ARG A O 1
ATOM 708 N N . SER A 1 80 ? 7.818 -9.697 2.551 1.00 84.00 80 SER A N 1
ATOM 709 C CA . SER A 1 80 ? 8.970 -9.551 3.440 1.00 84.00 80 SER A CA 1
ATOM 710 C C . SER A 1 80 ? 8.558 -9.429 4.912 1.00 84.00 80 SER A C 1
ATOM 712 O O . SER A 1 80 ? 7.420 -9.103 5.255 1.00 84.00 80 SER A O 1
ATOM 714 N N . THR A 1 81 ? 9.514 -9.642 5.818 1.00 85.81 81 THR A N 1
ATOM 715 C CA . THR A 1 81 ? 9.308 -9.408 7.256 1.00 85.81 81 THR A CA 1
ATOM 716 C C . THR A 1 81 ? 8.913 -7.958 7.550 1.00 85.81 81 THR A C 1
ATOM 718 O O . THR A 1 81 ? 8.085 -7.727 8.432 1.00 85.81 81 THR A O 1
ATOM 721 N N . ALA A 1 82 ? 9.465 -6.994 6.804 1.00 84.44 82 ALA A N 1
ATOM 722 C CA . ALA A 1 82 ? 9.119 -5.580 6.930 1.00 84.44 82 ALA A CA 1
ATOM 723 C C . ALA A 1 82 ? 7.665 -5.320 6.508 1.00 84.44 82 ALA A C 1
ATOM 725 O O . ALA A 1 82 ? 6.918 -4.726 7.280 1.00 84.44 82 ALA A O 1
ATOM 726 N N . GLY A 1 83 ? 7.221 -5.870 5.373 1.00 87.38 83 GLY A N 1
ATOM 727 C CA . GLY A 1 83 ? 5.830 -5.755 4.915 1.00 87.38 83 GLY A CA 1
ATOM 728 C C . GLY A 1 83 ? 4.823 -6.397 5.867 1.00 87.38 83 GLY A C 1
ATOM 729 O O . GLY A 1 83 ? 3.799 -5.803 6.192 1.00 87.38 83 GLY A O 1
ATOM 730 N N . LYS A 1 84 ? 5.142 -7.571 6.423 1.00 89.25 84 LYS A N 1
ATOM 731 C CA . LYS A 1 84 ? 4.301 -8.203 7.456 1.00 89.25 84 LYS A CA 1
ATOM 732 C C . LYS A 1 84 ? 4.198 -7.350 8.724 1.00 89.25 84 LYS A C 1
ATOM 734 O O . LYS A 1 84 ? 3.141 -7.310 9.348 1.00 89.25 84 LYS A O 1
ATOM 739 N N . ARG A 1 85 ? 5.290 -6.695 9.141 1.00 87.88 85 ARG A N 1
ATOM 740 C CA . ARG A 1 85 ? 5.279 -5.752 10.276 1.00 87.88 85 ARG A CA 1
ATOM 741 C C . ARG A 1 85 ? 4.443 -4.516 9.950 1.00 87.88 85 ARG A C 1
ATOM 743 O O . ARG A 1 85 ? 3.622 -4.140 10.779 1.00 87.88 85 ARG A O 1
ATOM 750 N N . PHE A 1 86 ? 4.600 -3.972 8.745 1.00 91.31 86 PHE A N 1
ATOM 751 C CA . PHE A 1 86 ? 3.807 -2.865 8.221 1.00 91.31 86 PHE A CA 1
ATOM 752 C C . PHE A 1 86 ? 2.301 -3.147 8.323 1.00 91.31 86 PHE A C 1
ATOM 754 O O . PHE A 1 86 ? 1.584 -2.402 8.986 1.00 91.31 86 PHE A O 1
ATOM 761 N N . HIS A 1 87 ? 1.835 -4.274 7.774 1.00 91.00 87 HIS A N 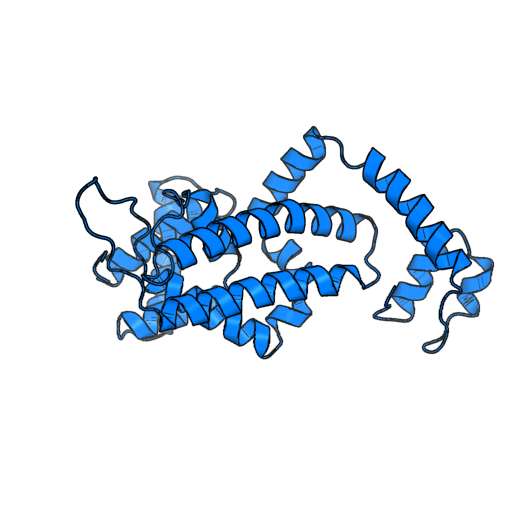1
ATOM 762 C CA . HIS A 1 87 ? 0.411 -4.628 7.782 1.00 91.00 87 HIS A CA 1
ATOM 763 C C . HIS A 1 87 ? -0.152 -4.829 9.185 1.00 91.00 87 HIS A C 1
ATOM 765 O O . HIS A 1 87 ? -1.287 -4.448 9.455 1.00 91.00 87 HIS A O 1
ATOM 771 N N . ARG A 1 88 ? 0.632 -5.405 10.104 1.00 90.44 88 ARG A N 1
ATOM 772 C CA . ARG A 1 88 ? 0.211 -5.554 11.505 1.00 90.44 88 ARG A CA 1
ATOM 773 C C . ARG A 1 88 ? 0.094 -4.211 12.217 1.00 90.44 88 ARG A C 1
ATOM 775 O O . ARG A 1 88 ? -0.888 -3.998 12.920 1.00 90.44 88 ARG A O 1
ATOM 782 N N . ALA A 1 89 ? 1.079 -3.328 12.050 1.00 91.50 89 ALA A N 1
ATOM 783 C CA . ALA A 1 89 ? 1.066 -2.005 12.668 1.00 91.50 89 ALA A CA 1
ATOM 784 C C . ALA A 1 89 ? -0.119 -1.176 12.155 1.00 91.50 89 ALA A C 1
ATOM 786 O O . ALA A 1 89 ? -0.888 -0.642 12.954 1.00 91.50 89 ALA A O 1
ATOM 787 N N . LEU A 1 90 ? -0.321 -1.150 10.835 1.00 91.00 90 LEU A N 1
ATOM 788 C CA . LEU A 1 90 ? -1.413 -0.396 10.229 1.00 91.00 90 LEU A CA 1
ATOM 789 C C . LEU A 1 90 ? -2.784 -1.014 10.536 1.00 91.00 90 LEU A C 1
ATOM 791 O O . LEU A 1 90 ? -3.724 -0.294 10.858 1.00 91.00 90 LEU A O 1
ATOM 795 N N . GLY A 1 91 ? -2.886 -2.346 10.546 1.00 89.50 91 GLY A N 1
ATOM 796 C CA . GLY A 1 91 ? -4.109 -3.049 10.932 1.00 89.50 91 GLY A CA 1
ATOM 797 C C . GLY A 1 91 ? -4.526 -2.760 12.373 1.00 89.50 91 GLY A C 1
ATOM 798 O O . GLY A 1 91 ? -5.696 -2.482 12.625 1.00 89.50 91 GLY A O 1
ATOM 799 N N . ARG A 1 92 ? -3.568 -2.749 13.311 1.00 89.31 92 ARG A N 1
ATOM 800 C CA . ARG A 1 92 ? -3.810 -2.347 14.706 1.00 89.31 92 ARG A CA 1
ATOM 801 C C . ARG A 1 92 ? -4.272 -0.904 14.803 1.00 89.31 92 ARG A C 1
ATOM 803 O O . ARG A 1 92 ? -5.290 -0.657 15.435 1.00 89.31 92 ARG A O 1
ATOM 810 N N . PHE A 1 93 ? -3.577 0.011 14.134 1.00 89.25 93 PHE A N 1
ATOM 811 C CA . PHE A 1 93 ? -3.957 1.421 14.086 1.00 89.25 93 PHE A CA 1
ATOM 812 C C . PHE A 1 93 ? -5.391 1.619 13.573 1.00 89.25 93 PHE A C 1
ATOM 814 O O . PHE A 1 93 ? -6.183 2.320 14.197 1.00 89.25 93 PHE A O 1
ATOM 821 N N . ILE A 1 94 ? -5.765 0.943 12.484 1.00 88.81 94 ILE A N 1
ATOM 822 C CA . ILE A 1 94 ? -7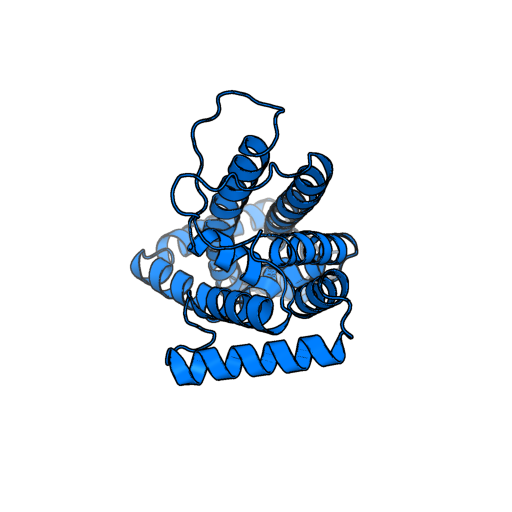.116 1.015 11.912 1.00 88.81 94 ILE A CA 1
ATOM 823 C C . ILE A 1 94 ? -8.160 0.405 12.853 1.00 88.81 94 ILE A C 1
ATOM 825 O O . ILE A 1 94 ? -9.262 0.941 12.992 1.00 88.81 94 ILE A O 1
ATOM 829 N N . ALA A 1 95 ? -7.839 -0.712 13.508 1.00 85.19 95 ALA A N 1
ATOM 830 C CA . ALA A 1 95 ? -8.752 -1.373 14.433 1.00 85.19 95 ALA A CA 1
ATOM 831 C C . ALA A 1 95 ? -9.025 -0.525 15.684 1.00 85.19 95 ALA A C 1
ATOM 833 O O . ALA A 1 95 ? -10.158 -0.512 16.165 1.00 85.19 95 ALA A O 1
ATOM 834 N N . THR A 1 96 ? -8.022 0.204 16.183 1.00 79.44 96 THR A N 1
ATOM 835 C CA . THR A 1 96 ? -8.127 0.988 17.421 1.00 79.44 96 THR A CA 1
ATOM 836 C C . THR A 1 96 ? -8.646 2.409 17.232 1.00 79.44 96 THR A C 1
ATOM 838 O O . THR A 1 96 ? -9.098 2.995 18.208 1.00 79.44 96 THR A O 1
ATOM 841 N N . ARG A 1 97 ? -8.614 2.980 16.020 1.00 76.06 97 ARG A N 1
ATOM 842 C CA . ARG A 1 97 ? -8.988 4.389 15.793 1.00 76.06 97 ARG A CA 1
ATOM 843 C C . ARG A 1 97 ? -10.393 4.565 15.262 1.00 76.06 97 ARG A C 1
ATOM 845 O O . ARG A 1 97 ? -10.766 3.915 14.296 1.00 76.06 97 ARG A O 1
ATOM 852 N N . THR A 1 98 ? -11.178 5.461 15.831 1.00 65.00 98 THR A N 1
ATOM 853 C CA . THR A 1 98 ? -12.444 5.881 15.227 1.00 65.00 98 THR A CA 1
ATOM 854 C C . THR A 1 98 ? -12.215 6.707 13.972 1.00 65.00 98 THR A C 1
ATOM 856 O O . THR A 1 98 ? -11.338 7.560 13.911 1.00 65.00 98 THR A O 1
ATOM 859 N N . PHE A 1 99 ? -13.030 6.439 12.952 1.00 60.72 99 PHE A N 1
ATOM 860 C CA . PHE A 1 99 ? -13.027 7.187 11.689 1.00 60.72 99 PHE A CA 1
ATOM 861 C C . PHE A 1 99 ? -14.116 8.259 11.654 1.00 60.72 99 PHE A C 1
ATOM 863 O O . PHE A 1 99 ? -14.384 8.846 10.612 1.00 60.72 99 PHE A O 1
ATOM 870 N N . ARG A 1 100 ? -14.794 8.503 12.782 1.00 51.97 100 ARG A N 1
ATOM 871 C CA . ARG A 1 100 ? -15.693 9.643 12.891 1.00 51.97 100 ARG A CA 1
ATOM 872 C C . ARG A 1 100 ? -14.856 10.864 13.221 1.00 51.97 100 ARG A C 1
ATOM 874 O O . ARG A 1 100 ? -14.275 10.945 14.297 1.00 51.97 100 ARG A O 1
ATOM 881 N N . VAL A 1 101 ? -14.845 11.823 12.299 1.00 47.53 101 VAL A N 1
ATOM 882 C CA . VAL A 1 101 ? -14.538 13.222 12.596 1.00 47.53 101 VAL A CA 1
ATOM 883 C C . VAL A 1 101 ? -15.518 13.646 13.692 1.00 47.53 101 VAL A C 1
ATOM 885 O O . VAL A 1 101 ? -16.689 13.912 13.422 1.00 47.53 101 VAL A O 1
ATOM 888 N N . GLY A 1 102 ? -15.087 13.565 14.951 1.00 43.38 102 GLY A N 1
ATOM 889 C CA . GLY A 1 102 ? -15.934 13.878 16.095 1.00 43.38 102 GLY A CA 1
ATOM 890 C C . GLY A 1 102 ? -16.510 15.286 15.968 1.00 43.38 102 GLY A C 1
ATOM 891 O O . GLY A 1 102 ? -15.868 16.197 15.435 1.00 43.38 102 GLY A O 1
ATOM 892 N N . LYS A 1 103 ? -17.732 15.482 16.477 1.00 43.03 103 LYS A N 1
ATOM 893 C CA . LYS A 1 103 ? -18.247 16.829 16.749 1.00 43.03 103 LYS A CA 1
ATOM 894 C C . LYS A 1 103 ? -17.207 17.552 17.607 1.00 43.03 103 LYS A C 1
ATOM 896 O O . LYS A 1 103 ? -16.694 16.966 18.558 1.00 43.03 103 LYS A O 1
ATOM 901 N N . ALA A 1 104 ? -16.900 18.801 17.261 1.00 40.69 104 ALA A N 1
ATOM 902 C CA . ALA A 1 104 ? -15.949 19.642 17.983 1.00 40.69 104 ALA A CA 1
ATOM 903 C C . ALA A 1 104 ? -16.181 19.541 19.505 1.00 40.69 104 ALA A C 1
ATOM 905 O O . ALA A 1 104 ? -17.172 20.062 20.012 1.00 40.69 104 ALA A O 1
ATOM 906 N N . GLY A 1 105 ? -15.311 18.819 20.219 1.00 43.19 105 GLY A N 1
ATOM 907 C CA . GLY A 1 105 ? -15.428 18.631 21.669 1.00 43.19 105 GLY A CA 1
ATOM 908 C C . GLY A 1 105 ? -14.975 17.271 22.202 1.00 43.19 105 GLY A C 1
ATOM 909 O O . GLY A 1 105 ? -14.454 17.217 23.316 1.00 43.19 105 GLY A O 1
ATOM 910 N N . GLU A 1 106 ? -15.096 16.187 21.432 1.00 47.22 106 GLU A N 1
ATOM 911 C CA . GLU A 1 106 ? -14.555 14.885 21.844 1.00 47.22 106 GLU A CA 1
ATOM 912 C C . GLU A 1 106 ? -13.048 14.865 21.586 1.00 47.22 106 GLU A C 1
ATOM 914 O O . GLU A 1 106 ? -12.578 14.821 20.449 1.00 47.22 106 GLU A O 1
ATOM 919 N N . ARG A 1 107 ? -12.269 14.981 22.669 1.00 45.91 107 ARG A N 1
ATOM 920 C CA . ARG A 1 107 ? -10.815 14.819 22.631 1.00 45.91 107 ARG A CA 1
ATOM 921 C C . ARG A 1 107 ? -10.518 13.404 22.140 1.00 45.91 107 ARG A C 1
ATOM 923 O O . ARG A 1 107 ? -10.485 12.487 22.956 1.00 45.91 107 ARG A O 1
ATOM 930 N N . SER A 1 108 ? -10.257 13.252 20.839 1.00 53.12 108 SER A N 1
ATOM 931 C CA . SER A 1 108 ? -9.520 12.106 20.301 1.00 53.12 108 SER A CA 1
ATOM 932 C C . SER A 1 108 ? -8.340 11.877 21.237 1.00 53.12 108 SER A C 1
ATOM 934 O O . SER A 1 108 ? -7.477 12.751 21.368 1.00 53.12 108 SER A O 1
ATOM 936 N N . ARG A 1 109 ? -8.351 10.760 21.974 1.00 56.81 109 ARG A N 1
ATOM 937 C CA . ARG A 1 109 ? -7.282 10.446 22.923 1.00 56.81 109 ARG A CA 1
ATOM 938 C C . ARG A 1 109 ? -5.954 10.550 22.188 1.00 56.81 109 ARG A C 1
ATOM 940 O O . ARG A 1 109 ? -5.758 9.897 21.154 1.00 56.81 109 ARG A O 1
ATOM 947 N N . THR A 1 110 ? -5.080 11.395 22.732 1.00 64.12 110 THR A N 1
ATOM 948 C CA . THR A 1 110 ? -3.722 11.627 22.247 1.00 64.12 110 THR A CA 1
ATOM 949 C C . THR A 1 110 ? -3.079 10.275 21.979 1.00 64.12 110 THR A C 1
ATOM 951 O O . THR A 1 110 ? -3.117 9.382 22.829 1.00 64.12 110 THR A O 1
ATOM 954 N N . LEU A 1 111 ? -2.575 10.089 20.763 1.00 71.88 111 LEU A N 1
ATOM 955 C CA . LEU A 1 111 ? -1.956 8.833 20.373 1.00 71.88 111 LEU A CA 1
ATOM 956 C C . LEU A 1 111 ? -0.745 8.603 21.276 1.00 71.88 111 LEU A C 1
ATOM 958 O O . LEU A 1 111 ? 0.036 9.533 21.494 1.00 71.88 111 LEU A O 1
ATOM 962 N N . SER A 1 112 ? -0.594 7.399 21.837 1.00 82.69 112 SER A N 1
ATOM 963 C CA . SER A 1 112 ? 0.603 7.148 22.633 1.00 82.69 112 SER A CA 1
ATOM 964 C C . SER A 1 112 ? 1.824 7.307 21.726 1.00 82.69 112 SER A C 1
ATOM 966 O O . SER A 1 112 ? 1.810 6.891 20.565 1.00 82.69 112 SER A O 1
ATOM 968 N N . THR A 1 113 ? 2.898 7.907 22.238 1.00 82.75 113 THR A N 1
ATOM 969 C CA . THR A 1 113 ? 4.115 8.139 21.443 1.00 82.75 113 THR A CA 1
ATOM 970 C C . THR A 1 113 ? 4.634 6.844 20.809 1.00 82.75 113 THR A C 1
ATOM 972 O O . THR A 1 113 ? 5.147 6.858 19.693 1.00 82.75 113 THR A O 1
ATOM 975 N N . PHE A 1 114 ? 4.451 5.711 21.493 1.00 86.81 114 PHE A N 1
ATOM 976 C CA . PHE A 1 114 ? 4.841 4.394 20.999 1.00 86.81 114 PHE A CA 1
ATOM 977 C C . PHE A 1 114 ? 3.990 3.917 19.814 1.00 86.81 114 PHE A C 1
ATOM 979 O O . PHE A 1 114 ? 4.542 3.495 18.800 1.00 86.81 114 PHE A O 1
ATOM 986 N N . GLU A 1 115 ? 2.659 4.014 19.902 1.00 84.75 115 GLU A N 1
ATOM 987 C CA . GLU A 1 115 ? 1.783 3.678 18.773 1.00 84.75 115 GLU A CA 1
ATOM 988 C C . GLU A 1 115 ? 2.082 4.568 17.562 1.00 84.75 115 GLU A C 1
ATOM 990 O O . GLU A 1 115 ? 2.117 4.076 16.435 1.00 84.75 115 GLU A O 1
ATOM 995 N N . ALA A 1 116 ? 2.360 5.858 17.792 1.00 87.19 116 ALA A N 1
ATOM 996 C CA . ALA A 1 116 ? 2.655 6.812 16.725 1.00 87.19 116 ALA A CA 1
ATOM 997 C C . ALA A 1 116 ? 3.933 6.403 16.005 1.00 87.19 116 ALA A C 1
ATOM 999 O O . ALA A 1 116 ? 3.959 6.314 14.779 1.00 87.19 116 ALA A O 1
ATOM 1000 N N . ALA A 1 117 ? 4.975 6.090 16.777 1.00 90.56 117 ALA A N 1
ATOM 1001 C CA . ALA A 1 117 ? 6.255 5.647 16.255 1.00 90.56 117 ALA A CA 1
ATOM 1002 C C . ALA A 1 117 ? 6.138 4.350 15.437 1.00 90.56 117 ALA A C 1
ATOM 1004 O O . ALA A 1 117 ? 6.750 4.249 14.373 1.00 90.56 117 ALA A O 1
ATOM 1005 N N . GLU A 1 118 ? 5.339 3.375 15.881 1.00 90.81 118 GLU A N 1
ATOM 1006 C CA . GLU A 1 118 ? 5.162 2.116 15.145 1.00 90.81 118 GLU A CA 1
ATOM 1007 C C . GLU A 1 118 ? 4.433 2.317 13.808 1.00 90.81 118 GLU A C 1
ATOM 1009 O O . GLU A 1 118 ? 4.835 1.731 12.798 1.00 90.81 118 GLU A O 1
ATOM 1014 N N . VAL A 1 119 ? 3.416 3.183 13.760 1.00 90.62 119 VAL A N 1
ATOM 1015 C CA . VAL A 1 119 ? 2.719 3.509 12.504 1.00 90.62 119 VAL A CA 1
ATOM 1016 C C . VAL A 1 119 ? 3.609 4.338 11.582 1.00 90.62 119 VAL A C 1
ATOM 1018 O O . VAL A 1 119 ? 3.713 4.017 10.401 1.00 90.62 119 VAL A O 1
ATOM 1021 N N . LEU A 1 120 ? 4.317 5.343 12.105 1.00 92.19 120 LEU A N 1
ATOM 1022 C CA . LEU A 1 120 ? 5.272 6.141 11.330 1.00 92.19 120 LEU A CA 1
ATOM 1023 C C . LEU A 1 120 ? 6.345 5.255 10.693 1.00 92.19 120 LEU A C 1
ATOM 1025 O O . LEU A 1 120 ? 6.578 5.320 9.490 1.00 92.19 120 LEU A O 1
ATOM 1029 N N . LYS A 1 121 ? 6.942 4.348 11.472 1.00 92.75 121 LYS A N 1
ATOM 1030 C CA . LYS A 1 121 ? 7.923 3.377 10.976 1.00 92.75 121 LYS A CA 1
ATOM 1031 C C . LYS A 1 121 ? 7.354 2.500 9.863 1.00 92.75 121 LYS A C 1
ATOM 1033 O O . LYS A 1 121 ? 8.052 2.219 8.888 1.00 92.75 121 LYS A O 1
ATOM 1038 N N . ALA A 1 122 ? 6.104 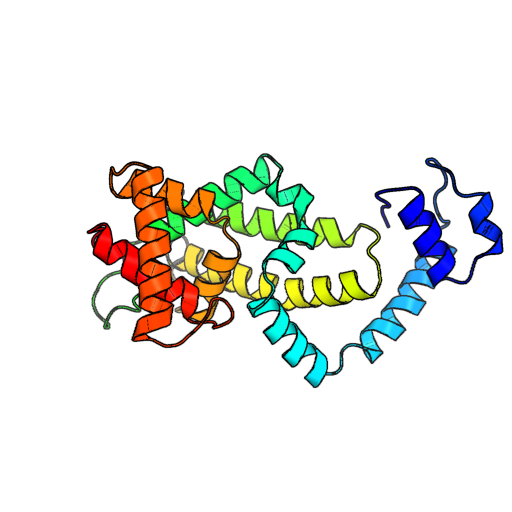2.061 10.002 1.00 90.00 122 ALA A N 1
ATOM 1039 C CA . ALA A 1 122 ? 5.416 1.287 8.981 1.00 90.00 122 ALA A CA 1
ATOM 1040 C C . ALA A 1 122 ? 5.240 2.111 7.690 1.00 90.00 122 ALA A C 1
ATOM 1042 O O . ALA A 1 122 ? 5.672 1.672 6.623 1.00 90.00 122 ALA A O 1
ATOM 1043 N N . LEU A 1 123 ? 4.672 3.313 7.784 1.00 91.12 123 LEU A N 1
ATOM 1044 C CA . LEU A 1 123 ? 4.412 4.194 6.642 1.00 91.12 123 LEU A CA 1
ATOM 1045 C C . LEU A 1 123 ? 5.697 4.608 5.916 1.00 91.12 123 LEU A C 1
ATOM 1047 O O . LEU A 1 123 ? 5.791 4.472 4.695 1.00 91.12 123 LEU A O 1
ATOM 1051 N N . THR A 1 124 ? 6.726 5.011 6.663 1.00 92.38 124 THR A N 1
ATOM 1052 C CA . THR A 1 124 ? 8.042 5.318 6.101 1.00 92.38 124 THR A CA 1
ATOM 1053 C C . THR A 1 124 ? 8.653 4.088 5.429 1.00 92.38 124 THR A C 1
ATOM 1055 O O . THR A 1 124 ? 9.212 4.208 4.344 1.00 92.38 124 THR A O 1
ATOM 1058 N N . SER A 1 125 ? 8.505 2.886 6.001 1.00 88.81 125 SER A N 1
ATOM 1059 C CA . SER A 1 125 ? 8.974 1.652 5.357 1.00 88.81 125 SER A CA 1
ATOM 1060 C C . SER A 1 125 ? 8.263 1.397 4.025 1.00 88.81 125 SER A C 1
ATOM 1062 O O . SER A 1 125 ? 8.936 1.094 3.040 1.00 88.81 125 SER A O 1
ATOM 1064 N N . ALA A 1 126 ? 6.940 1.578 3.961 1.00 87.69 126 ALA A N 1
ATOM 1065 C CA . ALA A 1 126 ? 6.185 1.445 2.717 1.00 87.69 126 ALA A CA 1
ATOM 1066 C C . ALA A 1 126 ? 6.658 2.453 1.657 1.00 87.69 126 ALA A C 1
ATOM 1068 O O . ALA A 1 126 ? 6.943 2.057 0.528 1.00 87.69 126 ALA A O 1
ATOM 1069 N N . LYS A 1 127 ? 6.828 3.728 2.036 1.00 91.19 127 LYS A N 1
ATOM 1070 C CA . LYS A 1 127 ? 7.361 4.786 1.163 1.00 91.19 127 LYS A CA 1
ATOM 1071 C C . LYS A 1 127 ? 8.767 4.452 0.650 1.00 91.19 127 LYS A C 1
ATOM 1073 O O . LYS A 1 127 ? 9.003 4.497 -0.553 1.00 91.19 127 LYS A O 1
ATOM 1078 N N . THR A 1 128 ? 9.681 4.044 1.530 1.00 91.00 128 THR A N 1
ATOM 1079 C CA . THR A 1 128 ? 11.047 3.638 1.158 1.00 91.00 128 THR A CA 1
ATOM 1080 C C . THR A 1 128 ? 11.042 2.474 0.175 1.00 91.00 128 THR A C 1
ATOM 1082 O O . THR A 1 128 ? 11.728 2.524 -0.842 1.00 91.00 128 THR A O 1
ATOM 1085 N N . HIS A 1 129 ? 10.256 1.430 0.439 1.00 87.06 129 HIS A N 1
ATOM 1086 C CA . HIS A 1 129 ? 10.175 0.287 -0.468 1.00 87.06 129 HIS A CA 1
ATOM 1087 C C . HIS A 1 129 ? 9.517 0.631 -1.801 1.00 87.06 129 HIS A C 1
ATOM 1089 O O . HIS A 1 129 ? 9.885 0.037 -2.811 1.00 87.06 129 HIS A O 1
ATOM 1095 N N . ALA A 1 130 ? 8.610 1.607 -1.821 1.00 88.06 130 ALA A N 1
ATOM 1096 C CA . ALA A 1 130 ? 8.039 2.088 -3.064 1.00 88.06 130 ALA A CA 1
ATOM 1097 C C . ALA A 1 130 ? 9.093 2.804 -3.939 1.00 88.06 130 ALA A C 1
ATOM 1099 O O . ALA A 1 130 ? 9.174 2.588 -5.145 1.00 88.06 130 ALA A O 1
ATOM 1100 N N . TYR A 1 131 ? 9.990 3.585 -3.331 1.00 90.19 131 TYR A N 1
ATOM 1101 C CA . TYR A 1 131 ? 11.118 4.170 -4.062 1.00 90.19 131 TYR A CA 1
ATOM 1102 C C . TYR A 1 131 ? 12.159 3.138 -4.503 1.00 90.19 131 TYR A C 1
ATOM 1104 O O . TYR A 1 131 ? 12.704 3.267 -5.594 1.00 90.19 131 TYR A O 1
ATOM 1112 N N . ILE A 1 132 ? 12.413 2.097 -3.702 1.00 87.12 132 ILE A N 1
ATOM 1113 C CA . ILE A 1 132 ? 13.319 1.006 -4.095 1.00 87.12 132 ILE A CA 1
ATOM 1114 C C . ILE A 1 132 ? 12.804 0.287 -5.348 1.00 87.12 132 ILE A C 1
ATOM 1116 O O . ILE A 1 132 ? 13.611 -0.092 -6.196 1.00 87.12 132 ILE A O 1
ATOM 1120 N N . GLU A 1 133 ? 11.489 0.093 -5.495 1.00 85.69 133 GLU A N 1
ATOM 1121 C CA . GLU A 1 133 ? 10.963 -0.588 -6.684 1.00 85.69 133 GLU A CA 1
ATOM 1122 C C . GLU A 1 133 ? 11.223 0.211 -7.974 1.00 85.69 133 GLU A C 1
ATOM 1124 O O . GLU A 1 133 ? 11.493 -0.396 -9.006 1.00 85.69 133 GLU A O 1
ATOM 1129 N N . LEU A 1 134 ? 11.256 1.553 -7.920 1.00 86.38 134 LEU A N 1
ATOM 1130 C CA . LEU A 1 134 ? 11.599 2.394 -9.082 1.00 86.38 134 LEU A CA 1
ATOM 1131 C C . LEU A 1 134 ? 13.004 2.138 -9.637 1.00 86.38 134 LEU A C 1
ATOM 1133 O O . LEU A 1 134 ? 13.305 2.527 -10.765 1.00 86.38 134 LEU A O 1
ATOM 1137 N N . GLU A 1 135 ? 13.892 1.530 -8.852 1.00 87.69 135 GLU A N 1
ATOM 1138 C CA . GLU A 1 135 ? 15.237 1.200 -9.315 1.00 87.69 135 GLU A CA 1
ATOM 1139 C C . GLU A 1 135 ? 15.253 -0.017 -10.250 1.00 87.69 135 GLU A C 1
ATOM 1141 O O . GLU A 1 135 ? 16.229 -0.204 -10.989 1.00 87.69 135 GLU A O 1
ATOM 1146 N N . TYR A 1 136 ? 14.203 -0.845 -10.216 1.00 87.81 136 TYR A N 1
ATOM 1147 C CA . TYR A 1 136 ? 14.062 -2.025 -11.060 1.00 87.81 136 TYR A CA 1
ATOM 1148 C C . TYR A 1 136 ? 13.461 -1.676 -12.421 1.00 87.81 136 TYR A C 1
ATOM 1150 O O . TYR A 1 136 ? 12.671 -0.748 -12.572 1.00 87.81 136 TYR A O 1
ATOM 1158 N N . TYR A 1 137 ? 13.838 -2.454 -13.430 1.00 87.44 137 TYR A N 1
ATOM 1159 C CA . TYR A 1 137 ? 13.158 -2.462 -14.709 1.00 87.44 137 TYR A CA 1
ATOM 1160 C C . TYR A 1 137 ? 11.726 -2.965 -14.524 1.00 87.44 137 TYR A C 1
ATOM 1162 O O . TYR A 1 137 ? 11.488 -3.996 -13.896 1.00 87.44 137 TYR A O 1
ATOM 1170 N N . ILE A 1 138 ? 10.788 -2.234 -15.114 1.00 85.25 138 ILE A N 1
ATOM 1171 C CA . ILE A 1 138 ? 9.362 -2.541 -15.135 1.00 85.25 138 ILE A CA 1
ATOM 1172 C C . ILE A 1 138 ? 8.892 -2.314 -16.584 1.00 85.25 138 ILE A C 1
ATOM 1174 O O . ILE A 1 138 ? 9.396 -1.391 -17.226 1.00 85.25 138 ILE A O 1
ATOM 1178 N N . PRO A 1 139 ? 7.962 -3.096 -17.157 1.00 83.50 139 PRO A N 1
ATOM 1179 C CA . PRO A 1 139 ? 7.349 -2.781 -18.454 1.00 83.50 139 PRO A CA 1
ATOM 1180 C C . PRO A 1 139 ? 6.670 -1.398 -18.477 1.00 83.50 139 PRO A C 1
ATOM 1182 O O . PRO A 1 139 ? 6.190 -0.927 -17.449 1.00 83.50 139 PRO A O 1
ATOM 1185 N N . LEU A 1 140 ? 6.606 -0.723 -19.633 1.00 79.38 140 LEU A N 1
ATOM 1186 C CA . LEU A 1 140 ? 6.092 0.661 -19.727 1.00 79.38 140 LEU A CA 1
ATOM 1187 C C . LEU A 1 140 ? 4.682 0.869 -19.148 1.00 79.38 140 LEU A C 1
ATOM 1189 O O . LEU A 1 140 ? 4.424 1.873 -18.485 1.00 79.38 140 LEU A O 1
ATOM 1193 N N . ASN A 1 141 ? 3.763 -0.058 -19.407 1.00 75.94 141 ASN A N 1
ATOM 1194 C CA . ASN A 1 141 ? 2.405 -0.017 -18.866 1.00 75.94 141 ASN A CA 1
ATOM 1195 C C . ASN A 1 141 ? 2.401 -0.136 -17.336 1.00 75.94 141 ASN A C 1
ATOM 1197 O O . ASN A 1 141 ? 1.716 0.631 -16.665 1.00 75.94 141 ASN A O 1
ATOM 1201 N N . GLU A 1 142 ? 3.200 -1.057 -16.800 1.00 78.56 142 GLU A N 1
ATOM 1202 C CA . GLU A 1 142 ? 3.324 -1.271 -15.361 1.00 78.56 142 GLU A CA 1
ATOM 1203 C C . GLU A 1 142 ? 4.025 -0.093 -14.667 1.00 78.56 142 GLU A C 1
ATOM 1205 O O . GLU A 1 142 ? 3.618 0.293 -13.577 1.00 78.56 142 GLU A O 1
ATOM 1210 N N . GLU A 1 143 ? 5.017 0.542 -15.300 1.00 83.69 143 GLU A N 1
ATOM 1211 C CA . GLU A 1 143 ? 5.656 1.747 -14.755 1.00 83.69 143 GLU A CA 1
ATOM 1212 C C . GLU A 1 143 ? 4.689 2.934 -14.724 1.00 83.69 143 GLU A C 1
ATOM 1214 O O . GLU A 1 143 ? 4.666 3.669 -13.741 1.00 83.69 143 GLU A O 1
ATOM 1219 N N . LEU A 1 144 ? 3.865 3.128 -15.762 1.00 80.50 144 LEU A N 1
ATOM 1220 C CA . LEU A 1 144 ? 2.855 4.191 -15.760 1.00 80.50 144 LEU A CA 1
ATOM 1221 C C . LEU A 1 144 ? 1.868 4.011 -14.598 1.00 80.50 144 LEU A C 1
ATOM 1223 O O . LEU A 1 144 ? 1.599 4.961 -13.862 1.00 80.50 144 LEU A O 1
ATOM 1227 N N . ASP A 1 145 ? 1.370 2.788 -14.419 1.00 76.19 145 ASP A N 1
ATOM 1228 C CA . ASP A 1 145 ? 0.519 2.421 -13.288 1.00 76.19 145 ASP A CA 1
ATOM 1229 C C . ASP A 1 145 ? 1.232 2.667 -11.947 1.00 76.19 145 ASP A C 1
ATOM 1231 O O . ASP A 1 145 ? 0.652 3.222 -11.011 1.00 76.19 145 ASP A O 1
ATOM 1235 N N . TYR A 1 146 ? 2.512 2.312 -11.859 1.00 83.06 146 TYR A N 1
ATOM 1236 C CA . TYR A 1 146 ? 3.305 2.481 -10.648 1.00 83.06 146 TYR A CA 1
ATOM 1237 C C . TYR A 1 146 ? 3.558 3.948 -10.283 1.00 83.06 146 TYR A C 1
ATOM 1239 O O . TYR A 1 146 ? 3.441 4.333 -9.120 1.00 83.06 146 TYR A O 1
ATOM 1247 N N . LEU A 1 147 ? 3.853 4.796 -11.269 1.00 83.81 147 LEU A N 1
ATOM 1248 C CA . LEU A 1 147 ? 4.043 6.230 -11.057 1.00 83.81 147 LEU A CA 1
ATOM 1249 C C . LEU A 1 147 ? 2.764 6.895 -10.542 1.00 83.81 147 LEU A C 1
ATOM 1251 O O . LEU A 1 147 ? 2.833 7.725 -9.641 1.00 83.81 147 LEU A O 1
ATOM 1255 N N . LEU A 1 148 ? 1.598 6.501 -11.054 1.00 80.12 148 LEU A N 1
ATOM 1256 C CA . LEU A 1 148 ? 0.315 6.994 -10.548 1.00 80.12 148 LEU A CA 1
ATOM 1257 C C . LEU A 1 148 ? 0.033 6.519 -9.123 1.00 80.12 148 LEU A C 1
ATOM 1259 O O . LEU A 1 148 ? -0.482 7.288 -8.314 1.00 80.12 148 LEU A O 1
ATOM 1263 N N . PHE A 1 149 ? 0.409 5.282 -8.795 1.00 82.94 149 PHE A N 1
ATOM 1264 C CA . PHE A 1 149 ? 0.368 4.806 -7.416 1.00 82.94 149 PHE A CA 1
ATOM 1265 C C . PHE A 1 149 ? 1.245 5.665 -6.497 1.00 82.94 149 PHE A C 1
ATOM 1267 O O . PHE A 1 149 ? 0.791 6.042 -5.422 1.00 82.94 149 PHE A O 1
ATOM 1274 N N . LEU A 1 150 ? 2.464 6.023 -6.911 1.00 86.69 150 LEU A N 1
ATOM 1275 C CA . LEU A 1 150 ? 3.341 6.896 -6.125 1.00 86.69 150 LEU A CA 1
ATOM 1276 C C . LEU A 1 150 ? 2.789 8.315 -5.965 1.00 86.69 150 LEU A C 1
ATOM 1278 O O . LEU A 1 150 ? 2.927 8.894 -4.887 1.00 86.69 150 LEU A O 1
ATOM 1282 N N . GLU A 1 151 ? 2.156 8.858 -7.009 1.00 85.62 151 GLU A N 1
ATOM 1283 C CA . GLU A 1 151 ? 1.489 10.165 -6.961 1.00 85.62 151 GLU A CA 1
ATOM 1284 C C . GLU A 1 151 ? 0.377 10.224 -5.908 1.00 85.62 151 GLU A C 1
ATOM 1286 O O . GLU A 1 151 ? 0.112 11.302 -5.383 1.00 85.62 151 GLU A O 1
ATOM 1291 N N . GLU A 1 152 ? -0.250 9.092 -5.580 1.00 83.75 152 GLU A N 1
ATOM 1292 C CA . GLU A 1 152 ? -1.251 9.000 -4.513 1.00 83.75 152 GLU A CA 1
ATOM 1293 C C . GLU A 1 152 ? -0.620 8.613 -3.164 1.00 83.75 152 GLU A C 1
ATOM 1295 O O . GLU A 1 152 ? -0.910 9.227 -2.134 1.00 83.75 152 GLU A O 1
ATOM 1300 N N . LEU A 1 153 ? 0.279 7.619 -3.161 1.00 87.19 153 LEU A N 1
ATOM 1301 C CA . LEU A 1 153 ? 0.917 7.076 -1.960 1.00 87.19 153 LEU A CA 1
ATOM 1302 C C . LEU A 1 153 ? 1.710 8.139 -1.215 1.00 87.19 153 LEU A C 1
ATOM 1304 O O . LEU A 1 153 ? 1.535 8.282 -0.009 1.00 87.19 153 LEU A O 1
ATOM 1308 N N . VAL A 1 154 ? 2.607 8.849 -1.903 1.00 91.44 154 VAL A N 1
ATOM 1309 C CA . VAL A 1 154 ? 3.570 9.734 -1.237 1.00 91.44 154 VAL A CA 1
ATOM 1310 C C . VAL A 1 154 ? 2.859 10.894 -0.535 1.00 91.44 154 VAL A C 1
ATOM 1312 O O . VAL A 1 154 ? 3.061 11.037 0.673 1.00 91.44 154 VAL A O 1
ATOM 1315 N N . PRO A 1 155 ? 1.973 11.669 -1.195 1.00 90.31 155 PRO A N 1
ATOM 1316 C CA . PRO A 1 155 ? 1.273 12.761 -0.523 1.00 90.31 155 PRO A CA 1
ATOM 1317 C C . PRO A 1 155 ? 0.377 12.276 0.619 1.00 90.31 155 PRO A C 1
ATOM 1319 O O . PRO A 1 155 ? 0.322 12.920 1.664 1.00 90.31 155 PRO A O 1
ATOM 1322 N N . THR A 1 156 ? -0.295 11.134 0.447 1.00 89.38 156 THR A N 1
ATOM 1323 C CA . THR A 1 156 ? -1.181 10.573 1.478 1.00 89.38 156 THR A CA 1
ATOM 1324 C C . THR A 1 156 ? -0.391 10.106 2.695 1.00 89.38 156 THR A C 1
ATOM 1326 O O . THR A 1 156 ? -0.707 10.482 3.822 1.00 89.38 156 THR A O 1
ATOM 1329 N N . VAL A 1 157 ? 0.701 9.363 2.485 1.00 91.38 157 VAL A N 1
ATOM 1330 C CA . VAL A 1 157 ? 1.612 8.954 3.561 1.00 91.38 157 VAL A CA 1
ATOM 1331 C C . VAL A 1 157 ? 2.170 10.172 4.291 1.00 91.38 157 VAL A C 1
ATOM 1333 O O . VAL A 1 157 ? 2.164 10.186 5.514 1.00 91.38 157 VAL A O 1
ATOM 1336 N N . GLU A 1 158 ? 2.593 11.218 3.581 1.00 92.81 158 GLU A N 1
ATOM 1337 C CA . GLU A 1 158 ? 3.106 12.435 4.216 1.00 92.81 158 GLU A CA 1
ATOM 1338 C C . GLU A 1 158 ? 2.050 13.194 5.027 1.00 92.81 158 GLU A C 1
ATOM 1340 O O . GLU A 1 158 ? 2.381 13.744 6.080 1.00 92.81 158 GLU A O 1
ATOM 1345 N N . ARG A 1 159 ? 0.793 13.252 4.563 1.00 91.00 159 ARG A N 1
ATOM 1346 C CA . ARG A 1 159 ? -0.310 13.842 5.341 1.00 91.00 159 ARG A CA 1
ATOM 1347 C C . ARG A 1 159 ? -0.541 13.058 6.630 1.00 91.00 159 ARG A C 1
ATOM 1349 O O . ARG A 1 159 ? -0.604 13.662 7.699 1.00 91.00 159 ARG A O 1
ATOM 1356 N N . VAL A 1 160 ? -0.578 11.727 6.544 1.00 90.00 160 VAL A N 1
ATOM 1357 C CA . VAL A 1 160 ? -0.732 10.838 7.706 1.00 90.00 160 VAL A CA 1
ATOM 1358 C C . VAL A 1 160 ? 0.457 10.941 8.658 1.00 90.00 160 VAL A C 1
ATOM 1360 O O . VAL A 1 160 ? 0.254 11.037 9.864 1.00 90.00 160 VAL A O 1
ATOM 1363 N N . GLU A 1 161 ? 1.689 10.987 8.149 1.00 91.62 161 GLU A N 1
ATOM 1364 C CA . GLU A 1 161 ? 2.895 11.191 8.959 1.00 91.62 161 GLU A CA 1
ATOM 1365 C C . GLU A 1 161 ? 2.828 12.528 9.714 1.00 91.62 161 GLU A C 1
ATOM 1367 O O . GLU A 1 161 ? 3.033 12.562 10.928 1.00 91.62 161 GLU A O 1
ATOM 1372 N N . ARG A 1 162 ? 2.475 13.626 9.029 1.00 90.06 162 ARG A N 1
ATOM 1373 C CA . AR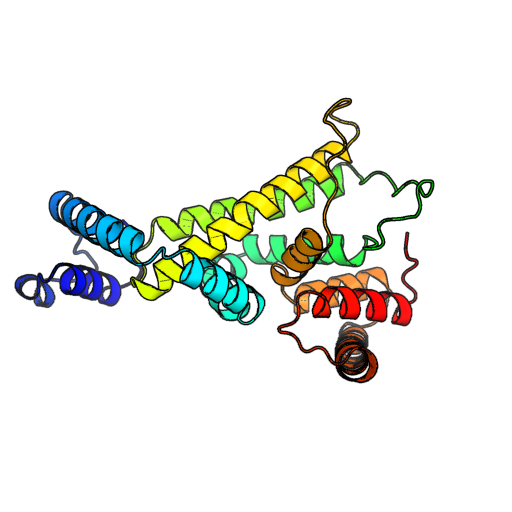G A 1 162 ? 2.324 14.950 9.657 1.00 90.06 162 ARG A CA 1
ATOM 1374 C C . ARG A 1 162 ? 1.222 14.970 10.711 1.00 90.06 162 ARG A C 1
ATOM 1376 O O . ARG A 1 162 ? 1.439 15.526 11.785 1.00 90.06 162 ARG A O 1
ATOM 1383 N N . TRP A 1 163 ? 0.077 14.349 10.426 1.00 88.88 163 TRP A N 1
ATOM 1384 C CA . TRP A 1 163 ? -1.012 14.210 11.390 1.00 88.88 163 TRP A CA 1
ATOM 1385 C C . TRP A 1 163 ? -0.574 13.402 12.615 1.00 88.88 163 TRP A C 1
ATOM 1387 O O . TRP A 1 163 ? -0.764 13.850 13.739 1.00 88.88 163 TRP A O 1
ATOM 1397 N N . LEU A 1 164 ? 0.078 12.249 12.430 1.00 87.44 164 LEU A N 1
ATOM 1398 C CA . LEU A 1 164 ? 0.585 11.433 13.540 1.00 87.44 164 LEU A CA 1
ATOM 1399 C C . LEU A 1 164 ? 1.549 12.231 14.417 1.00 87.44 164 LEU A C 1
ATOM 1401 O O . LEU A 1 164 ? 1.424 12.207 15.638 1.00 87.44 164 LEU A O 1
ATOM 1405 N N . ILE A 1 165 ? 2.470 12.976 13.801 1.00 86.94 165 ILE A N 1
ATOM 1406 C CA . ILE A 1 165 ? 3.409 13.842 14.519 1.00 86.94 165 ILE A CA 1
ATOM 1407 C C . ILE A 1 165 ? 2.656 14.925 15.300 1.00 86.94 165 ILE A C 1
ATOM 1409 O O . ILE A 1 165 ? 2.982 15.145 16.464 1.00 86.94 165 ILE A O 1
ATOM 1413 N N . SER A 1 166 ? 1.627 15.554 14.720 1.00 83.81 166 SER A N 1
ATOM 1414 C CA . SER A 1 166 ? 0.828 16.573 15.416 1.00 83.81 166 SER A CA 1
ATOM 1415 C C . SER A 1 166 ? -0.017 16.000 16.559 1.00 83.81 166 SER A C 1
ATOM 1417 O O . SER A 1 166 ? -0.359 16.731 17.485 1.00 83.81 166 SER A O 1
ATOM 1419 N N . GLN A 1 167 ? -0.356 14.706 16.514 1.00 80.75 167 GLN A N 1
ATOM 1420 C CA . GLN A 1 167 ? -1.004 14.009 17.628 1.00 80.75 167 GLN A CA 1
ATOM 1421 C C . GLN A 1 167 ? -0.026 13.656 18.754 1.00 80.75 167 GLN A C 1
ATOM 1423 O O . GLN A 1 167 ? -0.469 13.362 19.863 1.00 80.75 167 GLN A O 1
ATOM 1428 N N . THR A 1 168 ? 1.286 13.668 18.504 1.00 78.19 168 THR A N 1
ATOM 1429 C CA . THR A 1 168 ? 2.283 13.494 19.565 1.00 78.19 168 THR A CA 1
ATOM 1430 C C . THR A 1 168 ? 2.591 14.835 20.225 1.00 78.19 168 THR A C 1
ATOM 1432 O O . THR A 1 168 ? 2.781 15.849 19.559 1.00 78.19 168 THR A O 1
ATOM 1435 N N . SER A 1 169 ? 2.718 14.853 21.550 1.00 66.00 169 SER A N 1
ATOM 1436 C CA . SER A 1 169 ? 3.081 16.044 22.338 1.00 66.00 169 SER A CA 1
ATOM 1437 C C . SER A 1 169 ? 4.500 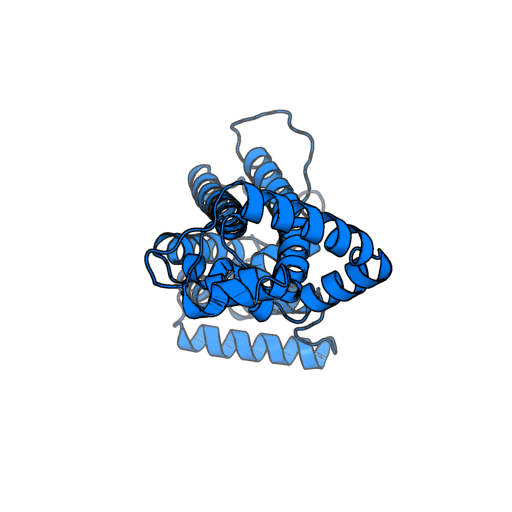16.577 22.072 1.00 66.00 169 SER A C 1
ATOM 1439 O O . SER A 1 169 ? 4.947 17.503 22.745 1.00 66.00 169 SER A O 1
ATOM 1441 N N . LEU A 1 170 ? 5.221 15.993 21.112 1.00 62.75 170 LEU A N 1
ATOM 1442 C CA . LEU A 1 170 ? 6.629 16.263 20.846 1.00 62.75 170 LEU A CA 1
ATOM 1443 C C . LEU A 1 170 ? 6.864 17.580 20.098 1.00 62.75 170 LEU A C 1
ATOM 1445 O O . LEU A 1 170 ? 7.960 18.125 20.197 1.00 62.75 170 LEU A O 1
ATOM 1449 N N . ILE A 1 171 ? 5.874 18.100 19.363 1.00 64.69 171 ILE A N 1
ATOM 1450 C CA . ILE A 1 171 ? 6.027 19.343 18.591 1.00 64.69 171 ILE A CA 1
ATOM 1451 C C . ILE A 1 171 ? 4.789 20.235 18.774 1.00 64.69 171 ILE A C 1
ATOM 1453 O O . ILE A 1 171 ? 3.834 20.134 18.000 1.00 64.69 171 ILE A O 1
ATOM 1457 N N . PRO A 1 172 ? 4.770 21.123 19.785 1.00 56.84 172 PRO A N 1
ATOM 1458 C CA . PRO A 1 172 ? 3.724 22.131 19.897 1.00 56.84 172 PRO A CA 1
ATOM 1459 C C . PRO A 1 172 ? 3.862 23.146 18.750 1.00 56.84 172 PRO A C 1
ATOM 1461 O O . PRO A 1 172 ? 4.894 23.801 18.623 1.00 56.84 172 PRO A O 1
ATOM 1464 N N . GLY A 1 173 ? 2.825 23.292 17.918 1.00 57.12 173 GLY A N 1
ATOM 1465 C CA . GLY A 1 173 ? 2.714 24.415 16.973 1.00 57.12 173 GLY A CA 1
ATOM 1466 C C . GLY A 1 173 ? 2.700 24.086 15.479 1.00 57.12 173 GLY A C 1
ATOM 1467 O O . GLY A 1 173 ? 2.584 25.011 14.679 1.00 57.12 173 GLY A O 1
ATOM 1468 N N . ASN A 1 174 ? 2.749 22.817 15.067 1.00 56.81 174 ASN A N 1
ATOM 1469 C CA . ASN A 1 174 ? 2.393 22.493 13.684 1.00 56.81 174 ASN A CA 1
ATOM 1470 C C . ASN A 1 174 ? 0.875 22.637 13.536 1.00 56.81 174 ASN A C 1
ATOM 1472 O O . ASN A 1 174 ? 0.130 22.060 14.325 1.00 56.81 174 ASN A O 1
ATOM 1476 N N . GLY A 1 175 ? 0.437 23.458 12.575 1.00 60.78 175 GLY A N 1
ATOM 1477 C CA . GLY A 1 175 ? -0.975 23.754 12.321 1.00 60.78 175 GLY A CA 1
ATOM 1478 C C . GLY A 1 175 ? -1.851 22.501 12.262 1.00 60.78 175 GLY A C 1
ATOM 1479 O O . GLY A 1 175 ? -1.355 21.394 12.069 1.00 60.78 175 GLY A O 1
ATOM 1480 N N . GLU A 1 176 ? -3.156 22.686 12.451 1.00 70.94 176 GLU A N 1
ATOM 1481 C CA . GLU A 1 176 ? -4.146 21.610 12.537 1.00 70.94 176 GLU A CA 1
ATOM 1482 C C . GLU A 1 176 ? -4.214 20.820 11.213 1.00 70.94 176 GLU A C 1
ATOM 1484 O O . GLU A 1 176 ? -5.036 21.092 10.341 1.00 70.94 176 GLU A O 1
ATOM 1489 N N . VAL A 1 177 ? -3.311 19.852 11.030 1.00 81.81 177 VAL A N 1
ATOM 1490 C CA . VAL A 1 177 ? -3.400 18.877 9.944 1.00 81.81 177 VAL A CA 1
ATOM 1491 C C . VAL A 1 177 ? -4.594 18.000 10.277 1.00 81.81 177 VAL A C 1
ATOM 1493 O O . VAL A 1 177 ? -4.632 17.386 11.341 1.00 81.81 177 VAL A O 1
ATOM 1496 N N . LYS A 1 178 ? -5.584 17.966 9.390 1.00 83.31 178 LYS A N 1
ATOM 1497 C CA . LYS A 1 178 ? -6.731 17.062 9.483 1.00 83.31 178 LYS A CA 1
ATOM 1498 C C . LYS A 1 178 ? -6.562 15.980 8.436 1.00 83.31 178 LYS A C 1
ATOM 1500 O O . LYS A 1 178 ? -6.131 16.274 7.326 1.00 83.31 178 LYS A O 1
ATOM 1505 N N . LEU A 1 179 ? -6.869 14.748 8.823 1.00 83.81 179 LEU A N 1
ATOM 1506 C CA . LEU A 1 179 ? -7.025 13.674 7.856 1.00 83.81 179 LEU A CA 1
ATOM 1507 C C . LEU A 1 179 ? -8.407 13.770 7.234 1.00 83.81 179 LEU A C 1
ATOM 1509 O O . LEU A 1 179 ? -9.391 14.029 7.932 1.00 83.81 179 LEU A O 1
ATOM 1513 N N . GLU A 1 180 ? -8.445 13.575 5.927 1.00 84.81 180 GLU A N 1
ATOM 1514 C CA . GLU A 1 180 ? -9.674 13.464 5.157 1.00 84.81 180 GLU A CA 1
ATOM 1515 C C . GLU A 1 180 ? -10.143 12.002 5.135 1.00 84.81 180 GLU A C 1
ATOM 1517 O O . GLU A 1 180 ? -9.367 11.077 5.391 1.00 84.81 180 GLU A O 1
ATOM 1522 N N . ASP A 1 181 ? -11.417 11.775 4.812 1.00 80.50 181 ASP A N 1
ATOM 1523 C CA . ASP A 1 181 ? -11.969 10.417 4.702 1.00 80.50 181 ASP A CA 1
ATOM 1524 C C . ASP A 1 181 ? -11.190 9.572 3.672 1.00 80.50 181 ASP A C 1
ATOM 1526 O O . ASP A 1 181 ? -10.917 8.392 3.915 1.00 80.50 181 ASP A O 1
ATOM 1530 N N . ASP A 1 182 ? -10.736 10.206 2.586 1.00 81.50 182 ASP A N 1
ATOM 1531 C CA . ASP A 1 182 ? -9.905 9.595 1.543 1.00 81.50 182 ASP A CA 1
ATOM 1532 C C . ASP A 1 182 ? -8.548 9.099 2.084 1.00 81.50 182 ASP A C 1
ATOM 1534 O O . ASP A 1 182 ? -8.056 8.057 1.643 1.00 81.50 182 ASP A O 1
ATOM 1538 N N . ASP A 1 183 ? -7.950 9.781 3.072 1.00 85.62 183 ASP A N 1
ATOM 1539 C CA . ASP A 1 183 ? -6.682 9.350 3.678 1.00 85.62 183 ASP A CA 1
ATOM 1540 C C . ASP A 1 183 ? -6.867 8.034 4.442 1.00 85.62 183 ASP A C 1
ATOM 1542 O O . ASP A 1 183 ? -6.052 7.114 4.350 1.00 85.62 183 ASP A O 1
ATOM 1546 N N . PHE A 1 184 ? -7.959 7.920 5.198 1.00 83.00 184 PHE A N 1
ATOM 1547 C CA . PHE A 1 184 ? -8.257 6.717 5.968 1.00 83.00 184 PHE A CA 1
ATOM 1548 C C . PHE A 1 184 ? -8.613 5.540 5.075 1.00 83.00 184 PHE A C 1
ATOM 1550 O O . PHE A 1 184 ? -8.111 4.432 5.291 1.00 83.00 184 PHE A O 1
ATOM 1557 N N . GLU A 1 185 ? -9.434 5.782 4.057 1.00 83.31 185 GLU A N 1
ATOM 1558 C CA . GLU A 1 185 ? -9.735 4.776 3.049 1.00 83.31 185 GLU A CA 1
ATOM 1559 C C . GLU A 1 185 ? -8.445 4.284 2.389 1.00 83.31 185 GLU A C 1
ATOM 1561 O O . GLU A 1 185 ? -8.229 3.075 2.271 1.00 83.31 185 GLU A O 1
ATOM 1566 N N . PHE A 1 186 ? -7.538 5.198 2.036 1.00 84.56 186 PHE A N 1
ATOM 1567 C CA . PHE A 1 186 ? -6.245 4.846 1.467 1.00 84.56 186 PHE A CA 1
ATOM 1568 C C . PHE A 1 186 ? -5.441 3.924 2.395 1.00 84.56 186 PHE A C 1
ATOM 1570 O O . PHE A 1 186 ? -4.905 2.909 1.946 1.00 84.56 186 PHE A O 1
ATOM 1577 N N . LEU A 1 187 ? -5.388 4.205 3.701 1.00 87.44 187 LEU A N 1
ATOM 1578 C CA . LEU A 1 187 ? -4.696 3.347 4.672 1.00 87.44 187 LEU A CA 1
ATOM 1579 C C . LEU A 1 187 ? -5.337 1.956 4.794 1.00 87.44 187 LEU A C 1
ATOM 1581 O O . LEU A 1 187 ? -4.627 0.943 4.848 1.00 87.44 187 LEU A O 1
ATOM 1585 N N . ILE A 1 188 ? -6.670 1.876 4.787 1.00 87.88 188 ILE A N 1
ATOM 1586 C CA . ILE A 1 188 ? -7.390 0.593 4.771 1.00 87.88 188 ILE A CA 1
ATOM 1587 C C . ILE A 1 188 ? -7.066 -0.169 3.477 1.00 87.88 188 ILE A C 1
ATOM 1589 O O . ILE A 1 188 ? -6.767 -1.371 3.511 1.00 87.88 188 ILE A O 1
ATOM 1593 N N . ARG A 1 189 ? -7.008 0.542 2.345 1.00 83.44 189 ARG A N 1
ATOM 1594 C CA . ARG A 1 189 ? -6.578 0.020 1.040 1.00 83.44 189 ARG A CA 1
ATOM 1595 C C . ARG A 1 189 ? -5.078 -0.278 0.949 1.00 83.44 189 ARG A C 1
ATOM 1597 O O . ARG A 1 189 ? -4.649 -1.003 0.053 1.00 83.44 189 ARG A O 1
ATOM 1604 N N . LEU A 1 190 ? -4.257 0.160 1.889 1.00 84.88 190 LEU A N 1
ATOM 1605 C CA . LEU A 1 190 ? -2.848 -0.231 1.938 1.00 84.88 190 LEU A CA 1
ATOM 1606 C C . LEU A 1 190 ? -2.622 -1.481 2.808 1.00 84.88 190 LEU A C 1
ATOM 1608 O O . LEU A 1 190 ? -1.644 -2.200 2.610 1.00 84.88 190 LEU A O 1
ATOM 1612 N N . THR A 1 191 ? -3.559 -1.800 3.707 1.00 87.94 191 THR A N 1
ATOM 1613 C CA . THR A 1 191 ? -3.421 -2.875 4.708 1.00 87.94 191 THR A CA 1
ATOM 1614 C C . THR A 1 191 ? -4.031 -4.204 4.270 1.00 87.94 191 THR A C 1
ATOM 1616 O O . THR A 1 191 ? -5.210 -4.263 3.930 1.00 87.94 191 THR A O 1
ATOM 1619 N N . GLU A 1 192 ? -3.283 -5.305 4.339 1.00 88.38 192 GLU A N 1
ATOM 1620 C CA . GLU A 1 192 ? -3.822 -6.650 4.089 1.00 88.38 192 GLU A CA 1
ATOM 1621 C C . GLU A 1 192 ? -5.042 -6.962 4.974 1.00 88.38 192 GLU A C 1
ATOM 1623 O O . GLU A 1 192 ? -4.979 -6.858 6.201 1.00 88.38 192 GLU A O 1
ATOM 1628 N N . THR A 1 193 ? -6.134 -7.434 4.361 1.00 89.56 193 THR A N 1
ATOM 1629 C CA . THR A 1 193 ? -7.381 -7.785 5.064 1.00 89.56 193 THR A CA 1
ATOM 1630 C C . THR A 1 193 ? -7.143 -8.782 6.195 1.00 89.56 193 THR A C 1
ATOM 1632 O O . THR A 1 193 ? -7.672 -8.607 7.285 1.00 89.56 193 THR A O 1
ATOM 1635 N N . ALA A 1 194 ? -6.280 -9.780 5.992 1.00 89.06 194 ALA A N 1
ATOM 1636 C CA . ALA A 1 194 ? -5.945 -10.749 7.035 1.00 89.06 194 ALA A CA 1
ATOM 1637 C C . ALA A 1 194 ? -5.278 -10.098 8.262 1.00 89.06 194 ALA A C 1
ATOM 1639 O O . ALA A 1 194 ? -5.495 -10.533 9.392 1.00 89.06 194 ALA A O 1
ATOM 1640 N N . ALA A 1 195 ? -4.465 -9.054 8.065 1.00 91.56 195 ALA A N 1
ATOM 1641 C CA . ALA A 1 195 ? -3.865 -8.314 9.171 1.00 91.56 195 ALA A CA 1
ATOM 1642 C C . ALA A 1 195 ? -4.903 -7.444 9.895 1.00 91.56 195 ALA A C 1
ATOM 1644 O O . ALA A 1 195 ? -4.884 -7.388 11.123 1.00 91.56 195 ALA A O 1
ATOM 1645 N N . LEU A 1 196 ? -5.838 -6.839 9.152 1.00 92.38 196 LEU A N 1
ATOM 1646 C CA . LEU A 1 196 ? -6.974 -6.102 9.716 1.00 92.38 196 LEU A CA 1
ATOM 1647 C C . LEU A 1 196 ? -7.866 -6.999 10.574 1.00 92.38 196 LEU A C 1
ATOM 1649 O O . LEU A 1 196 ? -8.112 -6.685 11.734 1.00 92.38 196 LEU A O 1
ATOM 1653 N N . VAL A 1 197 ? -8.306 -8.137 10.037 1.00 95.06 197 VAL A N 1
ATOM 1654 C CA . VAL A 1 197 ? -9.143 -9.107 10.760 1.00 95.06 197 VAL A CA 1
ATOM 1655 C C . VAL A 1 197 ? -8.442 -9.571 12.037 1.00 95.06 197 VAL A C 1
ATOM 1657 O O . VAL A 1 197 ? -9.054 -9.564 13.102 1.00 95.06 197 VAL A O 1
ATOM 1660 N N . LYS A 1 198 ? -7.146 -9.902 11.973 1.00 95.38 198 LYS A N 1
ATOM 1661 C CA . LYS A 1 198 ? -6.370 -10.277 13.167 1.00 95.38 198 LYS A CA 1
ATOM 1662 C C . LYS A 1 198 ? -6.324 -9.163 14.210 1.00 95.38 198 LYS A C 1
ATOM 1664 O O . LYS A 1 198 ? -6.466 -9.449 15.394 1.00 95.38 198 LYS A O 1
ATOM 1669 N N . ALA A 1 199 ? -6.163 -7.911 13.788 1.00 94.06 199 ALA A N 1
ATOM 1670 C CA . ALA A 1 199 ? -6.179 -6.771 14.698 1.00 94.06 199 ALA A CA 1
ATOM 1671 C C . ALA A 1 199 ? -7.560 -6.566 15.352 1.00 94.06 199 ALA A C 1
ATOM 1673 O O . ALA A 1 199 ? -7.644 -6.309 16.552 1.00 94.06 199 ALA A O 1
ATOM 1674 N N . PHE A 1 200 ? -8.648 -6.740 14.597 1.00 94.56 200 PHE A N 1
ATOM 1675 C CA . PHE A 1 200 ? -10.011 -6.699 15.136 1.00 94.56 200 PHE A CA 1
ATOM 1676 C C . PHE A 1 200 ? -10.299 -7.848 16.108 1.00 94.56 200 PHE A C 1
ATOM 1678 O O . PHE A 1 200 ? -10.944 -7.626 17.133 1.00 94.56 200 PHE A O 1
ATOM 1685 N N . ALA A 1 201 ? -9.804 -9.053 15.823 1.00 95.19 201 ALA A N 1
ATOM 1686 C CA . ALA A 1 201 ? -9.896 -10.203 16.720 1.00 95.19 201 ALA A CA 1
ATOM 1687 C C . ALA A 1 201 ? -9.163 -9.933 18.043 1.00 95.19 201 ALA A C 1
ATOM 1689 O O . ALA A 1 201 ? -9.764 -10.050 19.109 1.00 95.19 201 ALA A O 1
ATOM 1690 N N . GLU A 1 202 ? -7.915 -9.450 17.971 1.00 93.50 202 GLU A N 1
ATOM 1691 C CA . GLU A 1 202 ? -7.106 -9.058 19.136 1.00 93.50 202 GLU A CA 1
ATOM 1692 C C . GLU A 1 202 ? -7.818 -7.995 19.994 1.00 93.50 202 GLU A C 1
ATOM 1694 O O . GLU A 1 202 ? -7.904 -8.146 21.210 1.00 93.50 202 GLU A O 1
ATOM 1699 N N . LYS A 1 203 ? -8.394 -6.952 19.375 1.00 90.75 203 LYS A N 1
ATOM 1700 C CA . LYS A 1 203 ? -9.074 -5.859 20.099 1.00 90.75 203 LYS A CA 1
ATOM 1701 C C . LYS A 1 203 ? -10.433 -6.259 20.683 1.00 90.75 203 LYS A C 1
ATOM 1703 O O . LYS A 1 203 ? -10.792 -5.761 21.744 1.00 90.75 203 LYS A O 1
ATOM 1708 N N . SER A 1 204 ? -11.203 -7.105 19.997 1.00 93.81 204 SER A N 1
ATOM 1709 C CA . SER A 1 204 ? -12.553 -7.505 20.439 1.00 93.81 204 SER A CA 1
ATOM 1710 C C . SER A 1 204 ? -12.574 -8.732 21.353 1.00 93.81 204 SER A C 1
ATOM 1712 O O . SER A 1 204 ? -13.612 -9.027 21.941 1.00 93.81 204 SER A O 1
ATOM 1714 N N . GLY A 1 205 ? -11.463 -9.471 21.450 1.00 94.75 205 GLY A N 1
ATOM 1715 C CA . GLY A 1 205 ? -11.395 -10.746 22.168 1.00 94.75 205 GLY A CA 1
ATOM 1716 C C . GLY A 1 205 ? -12.104 -11.906 21.454 1.00 94.75 205 GLY A C 1
ATOM 1717 O O . GLY A 1 205 ? -12.289 -12.965 22.052 1.00 94.75 205 GLY A O 1
ATOM 1718 N N . LYS A 1 206 ? -12.519 -11.725 20.194 1.00 97.00 206 LYS A N 1
ATOM 1719 C CA . LYS A 1 206 ? -13.178 -12.757 19.379 1.00 97.00 206 LYS A CA 1
ATOM 1720 C C . LYS A 1 206 ? -12.172 -13.580 18.578 1.00 97.00 206 LYS A C 1
ATOM 1722 O O . LYS A 1 206 ? -11.038 -13.164 18.358 1.00 97.00 206 LYS A O 1
ATOM 1727 N N . SER A 1 207 ? -12.607 -14.750 18.107 1.00 97.94 207 SER A N 1
ATOM 1728 C CA . SER A 1 207 ? -11.807 -15.580 17.194 1.00 97.94 207 SER A CA 1
ATOM 1729 C C . SER A 1 207 ? -11.635 -14.915 15.824 1.00 97.94 207 SER A C 1
ATOM 1731 O O . SER A 1 207 ? -12.484 -14.133 15.390 1.00 97.94 207 SER A O 1
ATOM 1733 N N . VAL A 1 208 ? -10.550 -15.251 15.119 1.00 97.44 208 VAL A N 1
ATOM 1734 C CA . VAL A 1 208 ? -10.286 -14.738 13.764 1.00 97.44 208 VAL A CA 1
ATOM 1735 C C . VAL A 1 208 ? -11.420 -15.141 12.821 1.00 97.44 208 VAL A C 1
ATOM 1737 O O . VAL A 1 208 ? -11.948 -14.294 12.111 1.00 97.44 208 VAL A O 1
ATOM 1740 N N . GLU A 1 209 ? -11.879 -16.389 12.897 1.00 97.81 209 GLU A N 1
ATOM 1741 C CA . GLU A 1 209 ? -12.944 -16.947 12.059 1.00 97.81 209 GLU A CA 1
ATOM 1742 C C . GLU A 1 209 ? -14.305 -16.281 12.320 1.00 97.81 209 GLU A C 1
ATOM 1744 O O . GLU A 1 209 ? -15.167 -16.203 11.441 1.00 97.81 209 GLU A O 1
ATOM 1749 N N . GLU A 1 210 ? -14.558 -15.823 13.547 1.00 97.88 210 GLU A N 1
ATOM 1750 C CA . GLU A 1 210 ? -15.748 -15.025 13.846 1.00 97.88 210 GLU A CA 1
ATOM 1751 C C . GLU A 1 210 ? -15.642 -13.620 13.247 1.00 97.88 210 GLU A C 1
ATOM 1753 O O . GLU A 1 210 ? -16.601 -13.143 12.638 1.00 97.88 210 GLU A O 1
ATOM 1758 N N . VAL A 1 211 ? -14.485 -12.968 13.373 1.00 97.56 211 VAL A N 1
ATOM 1759 C CA . VAL A 1 211 ? -14.264 -11.637 12.795 1.00 97.56 211 VAL A CA 1
ATOM 1760 C C . VAL A 1 211 ? -14.311 -11.672 11.268 1.00 97.56 211 VAL A C 1
ATOM 1762 O O . VAL A 1 211 ? -14.891 -10.762 10.685 1.00 97.56 211 VAL A O 1
ATOM 1765 N N . GLU A 1 212 ? -13.791 -12.712 10.612 1.00 97.69 212 GLU A N 1
ATOM 1766 C CA . GLU A 1 212 ? -13.909 -12.893 9.155 1.00 97.69 212 GLU A CA 1
ATOM 1767 C C . GLU A 1 212 ? -15.373 -12.989 8.718 1.00 97.69 212 GLU A C 1
ATOM 1769 O O . GLU A 1 212 ? -15.804 -12.273 7.815 1.00 97.69 212 GLU A O 1
ATOM 1774 N N . ARG A 1 213 ? -16.185 -13.784 9.427 1.00 98.06 213 ARG A N 1
ATOM 1775 C CA . ARG A 1 213 ? -17.629 -13.877 9.157 1.00 98.06 213 ARG A CA 1
ATOM 1776 C C . ARG A 1 213 ? -18.340 -12.535 9.335 1.00 98.06 213 ARG A C 1
ATOM 1778 O O . ARG A 1 213 ? -19.220 -12.191 8.547 1.00 98.06 213 ARG A O 1
ATOM 1785 N N . LEU A 1 214 ? -17.972 -11.765 10.359 1.00 97.81 214 LEU A N 1
ATOM 1786 C CA . LEU A 1 214 ? -18.528 -10.427 10.579 1.00 97.81 214 LEU A CA 1
ATOM 1787 C C . LEU A 1 214 ? -18.036 -9.418 9.536 1.00 97.81 214 LEU A C 1
ATOM 1789 O O . LEU A 1 214 ? -18.811 -8.557 9.130 1.00 97.81 214 LEU A O 1
ATOM 1793 N N . TRP A 1 215 ? -16.795 -9.543 9.068 1.00 96.88 215 TRP A N 1
ATOM 1794 C CA . TRP A 1 215 ? -16.243 -8.746 7.975 1.00 96.88 215 TRP A CA 1
ATOM 1795 C C . TRP A 1 215 ? -17.032 -8.976 6.681 1.00 96.88 215 TRP A C 1
ATOM 1797 O O . TRP A 1 215 ? -17.459 -8.021 6.031 1.00 96.88 215 TRP A O 1
ATOM 1807 N N . ASP A 1 216 ? -17.299 -10.235 6.333 1.00 97.25 216 ASP A N 1
ATOM 1808 C CA . ASP A 1 216 ? -18.108 -10.584 5.163 1.00 97.25 216 ASP A CA 1
ATOM 1809 C C . ASP A 1 216 ? -19.551 -10.096 5.294 1.00 97.25 216 ASP A C 1
ATOM 1811 O O . ASP A 1 216 ? -20.085 -9.482 4.367 1.00 97.25 216 ASP A O 1
ATOM 1815 N N . LYS A 1 217 ? -20.152 -10.253 6.477 1.00 98.00 217 LYS A N 1
ATOM 1816 C CA . LYS A 1 217 ? -21.482 -9.709 6.763 1.00 98.00 217 LYS A CA 1
ATOM 1817 C C . LYS A 1 217 ? -21.517 -8.182 6.654 1.00 98.00 217 LYS A C 1
ATOM 1819 O O . LYS A 1 217 ? -22.476 -7.633 6.119 1.00 98.00 217 LYS A O 1
ATOM 1824 N N . ALA A 1 218 ? -20.487 -7.486 7.132 1.00 96.69 218 ALA A N 1
ATOM 1825 C CA . ALA A 1 218 ? -20.379 -6.037 7.003 1.00 96.69 218 ALA A CA 1
ATOM 1826 C C . ALA A 1 218 ? -20.302 -5.614 5.526 1.00 96.69 218 ALA A C 1
ATOM 1828 O O . ALA A 1 218 ? -21.041 -4.716 5.128 1.00 96.69 218 ALA A O 1
ATOM 1829 N N . LYS A 1 219 ? -19.513 -6.312 4.691 1.00 96.12 219 LYS A N 1
ATOM 1830 C CA . LYS A 1 219 ? -19.501 -6.105 3.227 1.00 96.12 219 LYS A CA 1
ATOM 1831 C C . LYS A 1 219 ? -20.886 -6.285 2.611 1.00 96.12 219 LYS A C 1
ATOM 1833 O O . LYS A 1 219 ? -21.295 -5.478 1.782 1.00 96.12 219 LYS A O 1
ATOM 1838 N N . GLU A 1 220 ? -21.623 -7.323 3.002 1.00 97.69 220 GLU A N 1
ATOM 1839 C CA . GLU A 1 220 ? -22.984 -7.535 2.499 1.00 97.69 220 GLU A CA 1
ATOM 1840 C C . GLU A 1 220 ? -23.945 -6.404 2.871 1.00 97.69 220 GLU A C 1
ATOM 1842 O O . GLU A 1 220 ? -24.741 -5.995 2.028 1.00 97.69 220 GLU A O 1
ATOM 1847 N N . ILE A 1 221 ? -23.875 -5.899 4.105 1.00 97.31 221 ILE A N 1
ATOM 1848 C CA . ILE A 1 221 ? -24.705 -4.772 4.548 1.00 97.31 221 ILE A CA 1
ATOM 1849 C C . ILE A 1 221 ? -24.383 -3.528 3.725 1.00 97.31 221 ILE A C 1
ATOM 1851 O O . ILE A 1 221 ? -25.308 -2.896 3.224 1.00 97.31 221 ILE A O 1
ATOM 1855 N N . VAL A 1 222 ? -23.099 -3.216 3.509 1.00 96.00 222 VAL A N 1
ATOM 1856 C CA . VAL A 1 222 ? -22.702 -2.075 2.668 1.00 96.00 222 VAL A CA 1
ATOM 1857 C C . VAL A 1 222 ? -23.294 -2.197 1.263 1.00 96.00 222 VAL A C 1
ATOM 1859 O O . VAL A 1 222 ? -23.971 -1.279 0.800 1.00 96.00 222 VAL A O 1
ATOM 1862 N N . ARG A 1 223 ? -23.146 -3.360 0.618 1.00 95.88 223 ARG A N 1
ATOM 1863 C CA . ARG A 1 223 ? -23.703 -3.584 -0.728 1.00 95.88 223 ARG A CA 1
ATOM 1864 C C . ARG A 1 223 ? -25.228 -3.460 -0.770 1.00 95.88 223 ARG A C 1
ATOM 1866 O O . ARG A 1 223 ? -25.766 -2.931 -1.737 1.00 95.88 223 ARG A O 1
ATOM 1873 N N . LYS A 1 224 ? -25.937 -3.952 0.252 1.00 96.69 224 LYS A N 1
ATOM 1874 C CA . LYS A 1 224 ? -27.412 -3.968 0.285 1.00 96.69 224 LYS A CA 1
ATOM 1875 C C . LYS A 1 224 ? -28.013 -2.610 0.651 1.00 96.69 224 LYS A C 1
ATOM 1877 O O . LYS A 1 224 ? -28.937 -2.161 -0.022 1.00 96.69 224 LYS A O 1
ATOM 1882 N N . GLU A 1 225 ? -27.514 -1.978 1.707 1.00 96.56 225 GLU A N 1
ATOM 1883 C CA . GLU A 1 225 ? -28.102 -0.753 2.263 1.00 96.56 225 GLU A CA 1
ATOM 1884 C C . GLU A 1 225 ? -27.613 0.505 1.545 1.00 96.56 225 GLU A C 1
ATOM 1886 O O . GLU A 1 225 ? -28.409 1.404 1.284 1.00 96.56 225 GLU A O 1
ATOM 1891 N N . TYR A 1 226 ? -26.331 0.549 1.170 1.00 93.38 226 TYR A N 1
ATOM 1892 C CA . TYR A 1 226 ? -25.715 1.725 0.547 1.00 93.38 226 TYR A CA 1
ATOM 1893 C C . TYR A 1 226 ? -25.621 1.609 -0.977 1.00 93.38 226 TYR A C 1
ATOM 1895 O O . TYR A 1 226 ? -25.406 2.614 -1.645 1.00 93.38 226 TYR A O 1
ATOM 1903 N N . ARG A 1 227 ? -25.838 0.408 -1.539 1.00 93.44 227 ARG A N 1
ATOM 1904 C CA . ARG A 1 227 ? -25.798 0.132 -2.990 1.00 93.44 227 ARG A CA 1
ATOM 1905 C C . ARG A 1 227 ? -24.469 0.510 -3.657 1.00 93.44 227 ARG A C 1
ATOM 1907 O O . ARG A 1 227 ? -24.454 0.867 -4.831 1.00 93.44 227 ARG A O 1
ATOM 1914 N N . ILE A 1 228 ? -23.377 0.393 -2.909 1.00 91.50 228 ILE A N 1
ATOM 1915 C CA . ILE A 1 228 ? -22.009 0.597 -3.389 1.00 91.50 228 ILE A CA 1
ATOM 1916 C C . ILE A 1 228 ? -21.226 -0.721 -3.350 1.00 91.50 228 ILE A C 1
ATOM 1918 O O . ILE A 1 228 ? -21.528 -1.618 -2.556 1.00 91.50 228 ILE A O 1
ATOM 1922 N N . ASP A 1 229 ? -20.228 -0.851 -4.216 1.00 90.19 229 ASP A N 1
ATOM 1923 C CA . ASP A 1 229 ? -19.348 -2.014 -4.331 1.00 90.19 229 ASP A CA 1
ATOM 1924 C C . ASP A 1 229 ? -17.930 -1.700 -3.820 1.00 90.19 229 ASP A C 1
ATOM 1926 O O . ASP A 1 229 ? -17.659 -0.608 -3.336 1.00 90.19 229 ASP A O 1
ATOM 1930 N N . GLU A 1 230 ? -17.015 -2.673 -3.884 1.00 86.25 230 GLU A N 1
ATOM 1931 C CA . GLU A 1 230 ? -15.632 -2.525 -3.383 1.00 86.25 230 GLU A CA 1
ATOM 1932 C C . GLU A 1 230 ? -14.808 -1.457 -4.128 1.00 86.25 230 GLU A C 1
ATOM 1934 O O . GLU A 1 230 ? -13.755 -1.015 -3.645 1.00 86.25 230 GLU A O 1
ATOM 1939 N N . ASP A 1 231 ? -15.308 -1.039 -5.286 1.00 78.62 231 ASP A N 1
ATOM 1940 C CA . ASP A 1 231 ? -14.726 -0.028 -6.155 1.00 78.62 231 ASP A CA 1
ATOM 1941 C C . ASP A 1 231 ? -15.065 1.395 -5.690 1.00 78.62 231 ASP A C 1
ATOM 1943 O O . ASP A 1 231 ? -14.384 2.350 -6.081 1.00 78.62 231 ASP A O 1
ATOM 1947 N N . ASP A 1 232 ? -16.077 1.542 -4.833 1.00 84.19 232 ASP A N 1
ATOM 1948 C CA . ASP A 1 232 ? -16.484 2.816 -4.260 1.00 84.19 232 ASP A CA 1
ATOM 1949 C C . ASP A 1 232 ? -15.515 3.276 -3.146 1.00 84.19 232 ASP A C 1
ATOM 1951 O O . ASP A 1 232 ? -15.158 2.469 -2.275 1.00 84.19 232 ASP A O 1
ATOM 1955 N N . PRO A 1 233 ? -15.078 4.555 -3.135 1.00 78.12 233 PRO A N 1
ATOM 1956 C CA . PRO A 1 233 ? -14.194 5.099 -2.101 1.00 78.12 233 PRO A CA 1
ATOM 1957 C C . PRO A 1 233 ? -14.740 4.981 -0.674 1.00 78.12 233 PRO A C 1
ATOM 1959 O O . PRO A 1 233 ? -13.961 4.906 0.266 1.00 78.12 233 PRO A O 1
ATOM 1962 N N . ASP A 1 234 ? -16.056 4.927 -0.482 1.00 84.56 234 ASP A N 1
ATOM 1963 C CA . ASP A 1 234 ? -16.650 4.825 0.851 1.00 84.56 234 ASP A CA 1
ATOM 1964 C C . ASP A 1 234 ? -16.812 3.383 1.340 1.00 84.56 234 ASP A C 1
ATOM 1966 O O . ASP A 1 234 ? -17.162 3.153 2.505 1.00 84.56 234 ASP A O 1
ATOM 1970 N N . PHE A 1 235 ? -16.560 2.390 0.483 1.00 88.69 235 PHE A N 1
ATOM 1971 C CA . PHE A 1 235 ? -16.895 1.004 0.779 1.00 88.69 235 PHE A CA 1
ATOM 1972 C C . PHE A 1 235 ? -16.192 0.475 2.028 1.00 88.69 235 PHE A C 1
ATOM 1974 O O . PHE A 1 235 ? -16.852 0.028 2.969 1.00 88.69 235 PHE A O 1
ATOM 1981 N N . TYR A 1 236 ? -14.857 0.507 2.068 1.00 88.94 236 TYR A N 1
ATOM 1982 C CA . TYR A 1 236 ? -14.122 -0.122 3.163 1.00 88.94 236 TYR A CA 1
ATOM 1983 C C . TYR A 1 236 ? -14.216 0.678 4.460 1.00 88.94 236 TYR A C 1
ATOM 1985 O O . TYR A 1 236 ? -14.329 0.079 5.534 1.00 88.94 236 TYR A O 1
ATOM 1993 N N . ARG A 1 237 ? -14.279 2.007 4.371 1.00 87.62 237 ARG A N 1
ATOM 1994 C CA . ARG A 1 237 ? -14.648 2.884 5.485 1.00 87.62 237 ARG A CA 1
ATOM 1995 C C . ARG A 1 237 ? -15.973 2.464 6.130 1.00 87.62 237 ARG A C 1
ATOM 1997 O O . ARG A 1 237 ? -16.029 2.262 7.348 1.00 87.62 237 ARG A O 1
ATOM 2004 N N . LEU A 1 238 ? -17.027 2.265 5.333 1.00 90.75 238 LEU A N 1
ATOM 2005 C CA . LEU A 1 238 ? -18.335 1.821 5.827 1.00 90.75 238 LEU A CA 1
ATOM 2006 C C . LEU A 1 238 ? -18.289 0.397 6.392 1.00 90.75 238 LEU A C 1
ATOM 2008 O O . LEU A 1 238 ? -18.846 0.159 7.467 1.00 90.75 238 LEU A O 1
ATOM 2012 N N . VAL A 1 239 ? -17.582 -0.527 5.732 1.00 92.62 239 VAL A N 1
ATOM 2013 C CA . VAL A 1 239 ? -17.380 -1.904 6.220 1.00 92.62 239 VAL A CA 1
ATOM 2014 C C . VAL A 1 239 ? -16.733 -1.896 7.599 1.00 92.62 239 VAL A C 1
ATOM 2016 O O . VAL A 1 239 ? -17.241 -2.539 8.517 1.00 92.62 239 VAL A O 1
ATOM 2019 N N . VAL A 1 240 ? -15.648 -1.143 7.774 1.00 92.00 240 VAL A N 1
ATOM 2020 C CA . VAL A 1 240 ? -14.941 -1.047 9.054 1.00 92.00 240 VAL A CA 1
ATOM 2021 C C . VAL A 1 240 ? -15.826 -0.408 10.127 1.00 92.00 240 VAL A C 1
ATOM 2023 O O . VAL A 1 240 ? -15.857 -0.896 11.259 1.00 92.00 240 VAL A O 1
ATOM 2026 N N . GLY A 1 241 ? -16.592 0.632 9.786 1.00 90.69 241 GLY A N 1
ATOM 2027 C CA . GLY A 1 241 ? -17.550 1.250 10.705 1.00 90.69 241 GLY A CA 1
ATOM 2028 C C . GLY A 1 241 ? -18.652 0.285 11.162 1.00 90.69 241 GLY A C 1
ATOM 2029 O O . GLY A 1 241 ? -18.942 0.186 12.353 1.00 90.69 241 GLY A O 1
ATOM 2030 N N . ILE A 1 242 ? -19.248 -0.473 10.237 1.00 93.62 242 ILE A N 1
ATOM 2031 C CA . ILE A 1 242 ? -20.251 -1.501 10.557 1.00 93.62 242 ILE A CA 1
ATOM 2032 C C . ILE A 1 242 ? -19.633 -2.616 11.401 1.00 93.62 242 ILE A C 1
ATOM 2034 O O . ILE A 1 242 ? -20.225 -3.030 12.399 1.00 93.62 242 ILE A O 1
ATOM 2038 N N . LEU A 1 243 ? -18.434 -3.076 11.040 1.00 94.88 243 LEU A N 1
ATOM 2039 C CA . LEU A 1 243 ? -17.735 -4.129 11.763 1.00 94.88 243 LEU A CA 1
ATOM 2040 C C . LEU A 1 243 ? -17.452 -3.727 13.213 1.00 94.88 243 LEU A C 1
ATOM 2042 O O . LEU A 1 243 ? -17.733 -4.506 14.119 1.00 94.88 243 LEU A O 1
ATOM 2046 N N . LYS A 1 244 ? -16.966 -2.506 13.461 1.00 92.62 244 LYS A N 1
ATOM 2047 C CA . LYS A 1 244 ? -16.739 -2.000 14.826 1.00 92.62 244 LYS A CA 1
ATOM 2048 C C . LYS A 1 244 ? -18.006 -2.040 15.671 1.00 92.62 244 LYS A C 1
ATOM 2050 O O . LYS A 1 244 ? -17.970 -2.558 16.787 1.00 92.62 244 LYS A O 1
ATOM 2055 N N . ARG A 1 245 ? -19.139 -1.611 15.100 1.00 93.00 245 ARG A N 1
ATOM 2056 C CA . ARG A 1 245 ? -20.453 -1.703 15.754 1.00 93.00 245 ARG A CA 1
ATOM 2057 C C . ARG A 1 245 ? -20.840 -3.149 16.069 1.00 93.00 245 ARG A C 1
ATOM 2059 O O . ARG A 1 245 ? -21.271 -3.432 17.182 1.00 93.00 245 ARG A O 1
ATOM 2066 N N . MET A 1 246 ? -20.645 -4.078 15.130 1.00 95.00 246 MET A N 1
ATOM 2067 C CA . MET A 1 246 ? -20.915 -5.509 15.353 1.00 95.00 246 MET A CA 1
ATOM 2068 C C . MET A 1 246 ? -20.029 -6.125 16.441 1.00 95.00 246 MET A C 1
ATOM 2070 O O . MET A 1 246 ? -20.469 -7.008 17.179 1.00 95.00 246 MET A O 1
ATOM 2074 N N . LEU A 1 247 ? -18.778 -5.676 16.531 1.00 94.81 247 LEU A N 1
ATOM 2075 C CA . LEU A 1 247 ? -17.806 -6.140 17.517 1.00 94.81 247 LEU A CA 1
ATOM 2076 C C . LEU A 1 247 ? -17.953 -5.445 18.875 1.00 94.81 247 LEU A C 1
ATOM 2078 O O . LEU A 1 247 ? -17.267 -5.845 19.811 1.00 94.81 247 LEU A O 1
ATOM 2082 N N . LYS A 1 248 ? -18.836 -4.441 18.993 1.00 92.25 248 LYS A N 1
ATOM 2083 C CA . LYS A 1 248 ? -18.962 -3.575 20.177 1.00 92.25 248 LYS A CA 1
ATOM 2084 C C . LYS A 1 248 ? -17.620 -2.967 20.599 1.00 92.25 248 LYS A C 1
ATOM 2086 O O . LYS A 1 248 ? -17.370 -2.769 21.783 1.00 92.25 248 LYS A O 1
ATOM 2091 N N . ILE A 1 249 ? -16.748 -2.703 19.629 1.00 87.94 249 ILE A N 1
ATOM 2092 C CA . ILE A 1 249 ? -15.544 -1.920 19.882 1.00 87.94 249 ILE A CA 1
ATOM 2093 C C . ILE A 1 249 ? -16.046 -0.491 20.024 1.00 87.94 249 ILE A C 1
ATOM 2095 O O . ILE A 1 249 ? -16.557 0.063 19.049 1.00 87.94 249 ILE A O 1
ATOM 2099 N N . GLU A 1 250 ? -15.985 0.040 21.246 1.00 70.69 250 GLU A N 1
ATOM 2100 C CA . GLU A 1 250 ? -16.377 1.420 21.516 1.00 70.69 250 GLU A CA 1
ATOM 2101 C C . GLU A 1 250 ? -15.664 2.337 20.524 1.00 70.69 250 GLU A C 1
ATOM 2103 O O . GLU A 1 250 ? -14.458 2.214 20.282 1.00 70.69 250 GLU A O 1
ATOM 2108 N N . GLU A 1 251 ? -16.454 3.195 19.881 1.00 57.66 251 GLU A N 1
ATOM 2109 C CA . GLU A 1 251 ? -15.922 4.268 19.065 1.00 57.66 251 GLU A CA 1
ATOM 2110 C C . GLU A 1 251 ? -15.282 5.279 20.042 1.00 57.66 251 GLU A C 1
ATOM 2112 O O . GLU A 1 251 ? -15.959 6.187 20.506 1.00 57.66 251 GLU A O 1
ATOM 2117 N N . GLU A 1 252 ? -14.012 5.051 20.410 1.00 49.59 252 GLU A N 1
ATOM 2118 C CA . GLU A 1 252 ? -13.184 5.952 21.241 1.00 49.59 252 GLU A CA 1
ATOM 2119 C C . GLU A 1 252 ? -12.823 7.268 20.547 1.00 49.59 252 GLU A C 1
ATOM 2121 O O . GLU A 1 252 ? -12.409 7.216 19.367 1.00 49.59 252 GLU A O 1
#